Protein AF-A0A5S9XFG2-F1 (afdb_monomer_lite)

Foldseek 3Di:
DDDDDDDLPQADDDPVLVVLVVVVLVCLLVQQQAEKEWEAESNDIDIRHHPDPPHPQYAYKYAPHSCLSVQLRPVAQCSNVVCLLVCRMATPPNQCRLLSVLLSNVVSVVVVVVVCVVPDDDDPRSVPDDPPVVVVLVVVVVVPDDPVRCVVCPVVVVVLVVLLLPQQADPVSDPDFFQDPDLPDDRVVRNVVVVVVVVVLVVDADADQPDKDWRLLRVLSSLSSSLVSCVVPVVSVVVSPDDSSVVSSSSNVSSNSSSCSVSVVDTDIDTRHHDDPDPPDDDDDD

Structure (mmCIF, N/CA/C/O backbone):
data_AF-A0A5S9XFG2-F1
#
_entry.id   AF-A0A5S9XFG2-F1
#
loop_
_atom_site.group_PDB
_atom_site.id
_atom_site.type_symbol
_atom_site.label_atom_id
_atom_site.label_alt_id
_atom_site.label_comp_id
_atom_site.label_asym_id
_atom_site.label_entity_id
_atom_site.label_seq_id
_atom_site.pdbx_PDB_ins_code
_atom_site.Cartn_x
_atom_site.Cartn_y
_atom_site.Cartn_z
_atom_site.occupancy
_atom_site.B_iso_or_equiv
_atom_site.auth_seq_id
_atom_site.auth_comp_id
_atom_site.auth_asym_id
_atom_site.auth_atom_id
_atom_site.pdbx_PDB_model_num
ATOM 1 N N . MET A 1 1 ? -38.065 4.660 -4.221 1.00 32.78 1 MET A N 1
ATOM 2 C CA . MET A 1 1 ? -38.383 3.972 -2.952 1.00 32.78 1 MET A CA 1
ATOM 3 C C . MET A 1 1 ? -37.085 3.805 -2.190 1.00 32.78 1 MET A C 1
ATOM 5 O O . MET A 1 1 ? -36.170 3.183 -2.707 1.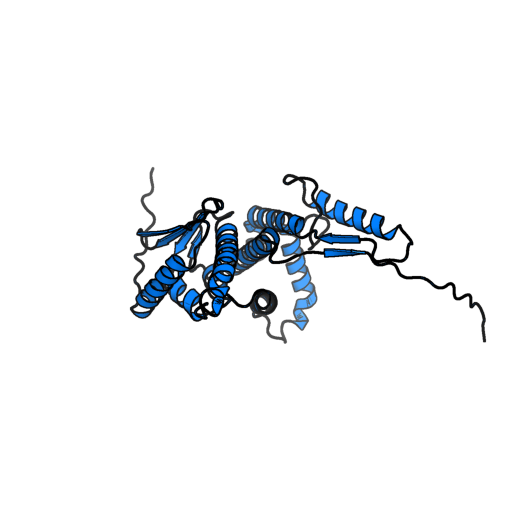00 32.78 1 MET A O 1
ATOM 9 N N . VAL A 1 2 ? -36.975 4.474 -1.045 1.00 36.84 2 VAL A N 1
ATOM 10 C CA . VAL A 1 2 ? -35.779 4.489 -0.196 1.00 36.84 2 VAL A CA 1
ATOM 11 C C . VAL A 1 2 ? -35.777 3.210 0.637 1.00 36.84 2 VAL A C 1
ATOM 13 O O . VAL A 1 2 ? -36.678 3.011 1.447 1.00 36.84 2 VAL A O 1
ATOM 16 N N . THR A 1 3 ? -34.798 2.334 0.427 1.00 31.75 3 THR A N 1
ATOM 17 C CA . THR A 1 3 ? -34.537 1.190 1.310 1.00 31.75 3 THR A CA 1
ATOM 18 C C . THR A 1 3 ? -33.753 1.676 2.536 1.00 31.75 3 THR A C 1
ATOM 20 O O . THR A 1 3 ? -32.729 2.343 2.370 1.00 31.75 3 THR A O 1
ATOM 23 N N . PRO A 1 4 ? -34.213 1.399 3.768 1.00 36.69 4 PRO A N 1
ATOM 24 C CA . PRO A 1 4 ? -33.625 1.970 4.972 1.00 36.69 4 PRO A CA 1
ATOM 25 C C . PRO A 1 4 ? -32.409 1.179 5.482 1.00 36.69 4 PRO A C 1
ATOM 27 O O . PRO A 1 4 ? -32.380 -0.046 5.449 1.00 36.69 4 PRO A O 1
ATOM 30 N N . MET A 1 5 ? -31.434 1.952 5.973 1.00 37.09 5 MET A N 1
ATOM 31 C CA . MET A 1 5 ? -30.414 1.678 6.997 1.00 37.09 5 MET A CA 1
ATOM 32 C C . MET A 1 5 ? -29.819 0.262 7.084 1.00 37.09 5 MET A C 1
ATOM 34 O O . MET A 1 5 ? -30.373 -0.647 7.698 1.00 37.09 5 MET A O 1
ATOM 38 N N . SER A 1 6 ? -28.579 0.149 6.593 1.00 37.00 6 SER A N 1
ATOM 39 C CA . SER A 1 6 ? -27.666 -0.947 6.920 1.00 37.00 6 SER A CA 1
ATOM 40 C C . SER A 1 6 ? -27.531 -1.107 8.437 1.00 37.00 6 SER A C 1
ATOM 42 O O . SER A 1 6 ? -27.164 -0.179 9.161 1.00 37.00 6 SER A O 1
ATOM 44 N N . ASN A 1 7 ? -27.836 -2.319 8.880 1.00 36.53 7 ASN A N 1
ATOM 45 C CA . ASN A 1 7 ? -27.762 -2.833 10.234 1.00 36.53 7 ASN A CA 1
ATOM 46 C C . ASN A 1 7 ? -26.343 -2.611 10.810 1.00 36.53 7 ASN A C 1
ATOM 48 O O . ASN A 1 7 ? -25.437 -3.411 10.568 1.00 36.53 7 ASN A O 1
ATOM 52 N N . ARG A 1 8 ? -26.110 -1.511 11.548 1.00 46.22 8 ARG A N 1
ATOM 53 C CA . ARG A 1 8 ? -24.851 -1.306 12.286 1.00 46.22 8 ARG A CA 1
ATOM 54 C C . ARG A 1 8 ? -24.793 -2.362 13.384 1.00 46.22 8 ARG A C 1
ATOM 56 O O . ARG A 1 8 ? -25.397 -2.190 14.440 1.00 46.22 8 ARG A O 1
ATOM 63 N N . LYS A 1 9 ? -24.091 -3.469 13.133 1.00 53.34 9 LYS A N 1
ATOM 64 C CA . LYS A 1 9 ? -23.780 -4.458 14.169 1.00 53.34 9 LYS A CA 1
ATOM 65 C C . LYS A 1 9 ? -23.136 -3.714 15.338 1.00 53.34 9 LYS A C 1
ATOM 67 O O . LYS A 1 9 ? -22.067 -3.128 15.185 1.00 53.34 9 LYS A O 1
ATOM 72 N N . HIS A 1 10 ? -23.795 -3.713 16.493 1.00 55.28 10 HIS A N 1
ATOM 73 C CA . HIS A 1 10 ? -23.178 -3.232 17.721 1.00 55.28 10 HIS A CA 1
ATOM 74 C C . HIS A 1 10 ? -21.933 -4.084 17.991 1.00 55.28 10 HIS A C 1
ATOM 76 O O . HIS A 1 10 ? -22.034 -5.289 18.221 1.00 55.28 10 HIS A O 1
ATOM 82 N N . MET A 1 11 ? -20.757 -3.462 17.928 1.00 69.38 11 MET A N 1
ATOM 83 C CA . MET A 1 11 ? -19.493 -4.098 18.287 1.00 69.38 11 MET A CA 1
ATOM 84 C C . MET A 1 11 ? -19.491 -4.369 19.797 1.00 69.38 11 MET A C 1
ATOM 86 O O . MET A 1 11 ? -19.354 -3.448 20.603 1.00 69.38 11 MET A O 1
ATOM 90 N N . VAL A 1 12 ? -19.658 -5.630 20.194 1.00 76.75 12 VAL A N 1
ATOM 91 C CA . VAL A 1 12 ? -19.518 -6.053 21.593 1.00 76.75 12 VAL A CA 1
ATOM 92 C C . VAL A 1 12 ? -18.063 -6.450 21.825 1.00 76.75 12 VAL A C 1
ATOM 94 O O . VAL A 1 12 ? -17.578 -7.398 21.218 1.00 76.75 12 VAL A O 1
ATOM 97 N N . MET A 1 13 ? -17.368 -5.711 22.692 1.00 81.81 13 MET A N 1
ATOM 98 C CA . MET A 1 13 ? -15.964 -5.963 23.036 1.00 81.81 13 MET A CA 1
ATOM 99 C C . MET A 1 13 ? -15.840 -6.744 24.347 1.00 81.81 13 MET A C 1
ATOM 101 O O . MET A 1 13 ? -16.463 -6.385 25.354 1.00 81.81 13 MET A O 1
ATOM 105 N N . SER A 1 14 ? -14.963 -7.743 24.362 1.00 86.25 14 SER A N 1
ATOM 106 C CA . SER A 1 14 ? -14.485 -8.411 25.575 1.00 86.25 14 SER A CA 1
ATOM 107 C C . SER A 1 14 ? -13.658 -7.470 26.466 1.00 86.25 14 SER A C 1
ATOM 109 O O . SER A 1 14 ? -13.234 -6.388 26.053 1.00 86.25 14 SER A O 1
ATOM 111 N N . LEU A 1 15 ? -13.392 -7.877 27.713 1.00 86.12 15 LEU A N 1
ATOM 112 C CA . LEU A 1 15 ? -12.530 -7.115 28.631 1.00 86.12 15 LEU A CA 1
ATOM 113 C C . LEU A 1 15 ? -11.111 -6.928 28.073 1.00 86.12 15 LEU A C 1
ATOM 115 O O . LEU A 1 15 ? -10.537 -5.848 28.199 1.00 86.12 15 LEU A O 1
ATOM 119 N N . ILE A 1 16 ? -10.579 -7.963 27.421 1.00 85.12 16 ILE A N 1
ATOM 120 C CA . ILE A 1 16 ? -9.247 -7.943 26.809 1.00 85.12 16 ILE A CA 1
ATOM 121 C C . ILE A 1 16 ? -9.217 -6.946 25.648 1.00 85.12 16 ILE A C 1
ATOM 123 O O . ILE A 1 16 ? -8.298 -6.138 25.557 1.00 85.12 16 ILE A O 1
ATOM 127 N N . GLU A 1 17 ? -10.246 -6.937 24.800 1.00 85.38 17 GLU A N 1
ATOM 128 C CA . GLU A 1 17 ? -10.337 -6.006 23.668 1.00 85.38 17 GLU A CA 1
ATOM 129 C C . GLU A 1 17 ? -10.546 -4.561 24.131 1.00 85.38 17 GLU A C 1
ATOM 131 O O . GLU A 1 17 ? -9.943 -3.652 23.568 1.00 85.38 17 GLU A O 1
ATOM 136 N N . LYS A 1 18 ? -11.311 -4.331 25.209 1.00 88.56 18 LYS A N 1
ATOM 137 C CA . LYS A 1 18 ? -11.428 -3.000 25.833 1.00 88.56 18 LYS A CA 1
ATOM 138 C C . LYS A 1 18 ? -10.080 -2.496 26.348 1.00 88.56 18 LYS A C 1
ATOM 140 O O . LYS A 1 18 ? -9.746 -1.330 26.134 1.00 88.56 18 LYS A O 1
ATOM 145 N N . ALA A 1 19 ? -9.304 -3.364 26.999 1.00 88.25 19 ALA A N 1
ATOM 146 C CA . ALA A 1 19 ? -7.961 -3.028 27.459 1.00 88.25 19 ALA A CA 1
ATOM 147 C C . ALA A 1 19 ? -7.016 -2.756 26.276 1.00 88.25 19 ALA A C 1
ATOM 149 O O . ALA A 1 19 ? -6.349 -1.723 26.253 1.00 88.25 19 ALA A O 1
ATOM 150 N N . ALA A 1 20 ? -7.008 -3.627 25.261 1.00 87.38 20 ALA A N 1
ATOM 151 C CA . ALA A 1 20 ? -6.201 -3.457 24.054 1.00 87.38 20 ALA A CA 1
ATOM 152 C C . ALA A 1 20 ? -6.529 -2.141 23.339 1.00 87.38 20 ALA A C 1
ATOM 154 O O . ALA A 1 20 ? -5.620 -1.383 23.010 1.00 87.38 20 ALA A O 1
ATOM 155 N N . ARG A 1 21 ? -7.820 -1.822 23.184 1.00 91.38 21 ARG A N 1
ATOM 156 C CA . ARG A 1 21 ? -8.293 -0.552 22.631 1.00 91.38 21 ARG A CA 1
ATOM 157 C C . ARG A 1 21 ? -7.781 0.637 23.435 1.00 91.38 21 ARG A C 1
ATOM 159 O O . ARG A 1 21 ? -7.254 1.567 22.842 1.00 91.38 21 ARG A O 1
ATOM 166 N N . PHE A 1 22 ? -7.885 0.605 24.765 1.00 89.69 22 PHE A N 1
ATOM 167 C CA . PHE A 1 22 ? -7.397 1.689 25.624 1.00 89.69 22 PHE A CA 1
ATOM 168 C C . PHE A 1 22 ? -5.896 1.956 25.438 1.00 89.69 22 PHE A C 1
ATOM 170 O O . PHE A 1 22 ? -5.483 3.107 25.265 1.00 89.69 22 PHE A O 1
ATOM 177 N N . PHE A 1 23 ? -5.072 0.903 25.434 1.00 86.44 23 PHE A N 1
ATOM 178 C CA . PHE A 1 23 ? -3.634 1.045 25.200 1.00 86.44 23 PHE A CA 1
ATOM 179 C C . PHE A 1 23 ? -3.325 1.509 23.778 1.00 86.44 23 PHE A C 1
ATOM 181 O O . PHE A 1 23 ? -2.476 2.380 23.601 1.00 86.44 23 PHE A O 1
ATOM 188 N N . PHE A 1 24 ? -4.042 0.987 22.785 1.00 88.31 24 PHE A N 1
ATOM 189 C CA . PHE A 1 24 ? -3.893 1.369 21.389 1.00 88.31 24 PHE A CA 1
ATOM 190 C C . PHE A 1 24 ? -4.218 2.850 21.153 1.00 88.31 24 PHE A C 1
ATOM 192 O O . PHE A 1 24 ? -3.403 3.576 20.585 1.00 88.31 24 PHE A O 1
ATOM 199 N N . THR A 1 25 ? -5.359 3.341 21.649 1.00 90.50 25 THR A N 1
ATOM 200 C CA . THR A 1 25 ? -5.728 4.757 21.509 1.00 90.50 25 THR A CA 1
ATOM 201 C C . THR A 1 25 ? -4.731 5.654 22.232 1.00 90.50 25 THR A C 1
ATOM 203 O O . THR A 1 25 ? -4.303 6.663 21.684 1.00 90.50 25 THR A O 1
ATOM 206 N N . ARG A 1 26 ? -4.286 5.262 23.436 1.00 88.62 26 ARG A N 1
ATOM 207 C CA . ARG A 1 26 ? -3.270 6.016 24.179 1.00 88.62 26 ARG A CA 1
ATOM 208 C C . ARG A 1 26 ? -1.938 6.050 23.431 1.00 88.62 26 ARG A C 1
ATOM 210 O O . ARG A 1 26 ? -1.293 7.095 23.417 1.00 88.62 26 ARG A O 1
ATOM 217 N N . PHE A 1 27 ? -1.530 4.942 22.817 1.00 87.38 27 PHE A N 1
ATOM 218 C CA . PHE A 1 27 ? -0.337 4.889 21.979 1.00 87.38 27 PHE A CA 1
ATOM 219 C C . PHE A 1 27 ? -0.454 5.861 20.801 1.00 87.38 27 PHE A C 1
ATOM 221 O O . PHE A 1 27 ? 0.419 6.711 20.652 1.00 87.38 27 PHE A O 1
ATOM 228 N N . LEU A 1 28 ? -1.550 5.819 20.033 1.00 88.88 28 LEU A N 1
ATOM 229 C CA . LEU A 1 28 ? -1.748 6.718 18.892 1.00 88.88 28 LEU A CA 1
ATOM 230 C C . LEU A 1 28 ? -1.741 8.198 19.284 1.00 88.88 28 LEU A C 1
ATOM 232 O O . LEU A 1 28 ? -1.120 8.991 18.585 1.00 88.88 28 LEU A O 1
ATOM 236 N N . THR A 1 29 ? -2.335 8.570 20.424 1.00 89.38 29 THR A N 1
ATOM 237 C CA . THR A 1 29 ? -2.297 9.957 20.928 1.00 89.38 29 THR A CA 1
ATOM 238 C C . THR A 1 29 ? -0.876 10.492 21.111 1.00 89.38 29 THR A C 1
ATOM 240 O O . THR A 1 29 ? -0.645 11.681 20.926 1.00 89.38 29 THR A O 1
ATOM 243 N N . HIS A 1 30 ? 0.075 9.639 21.498 1.00 87.06 30 HIS A N 1
ATOM 244 C CA . HIS A 1 30 ? 1.467 10.050 21.710 1.00 87.06 30 HIS A CA 1
ATOM 245 C C . HIS A 1 30 ? 2.336 9.818 20.475 1.00 87.06 30 HIS A C 1
ATOM 247 O O . HIS A 1 30 ? 3.364 10.470 20.320 1.00 87.06 30 HIS A O 1
ATOM 253 N N . PHE A 1 31 ? 1.958 8.857 19.635 1.00 87.44 31 PHE A N 1
ATOM 254 C CA . PHE A 1 31 ? 2.744 8.445 18.489 1.00 87.44 31 PHE A CA 1
ATOM 255 C C . PHE A 1 31 ? 2.489 9.314 17.257 1.00 87.44 31 PHE A C 1
ATOM 257 O O . PHE A 1 31 ? 3.449 9.658 16.574 1.00 87.44 31 PHE A O 1
ATOM 264 N N . ILE A 1 32 ? 1.233 9.663 16.961 1.00 91.50 32 ILE A N 1
ATOM 265 C CA . ILE A 1 32 ? 0.881 10.460 15.780 1.00 91.50 32 ILE A CA 1
ATOM 266 C C . ILE A 1 32 ? 1.347 11.903 15.991 1.00 91.50 32 ILE A C 1
ATOM 268 O O . ILE A 1 32 ? 0.719 12.687 16.698 1.00 91.50 32 ILE A O 1
ATOM 272 N N . SER A 1 33 ? 2.474 12.238 15.367 1.00 91.00 33 SER A N 1
ATOM 273 C CA . SER A 1 33 ? 3.130 13.546 15.497 1.00 91.00 33 SER A CA 1
ATOM 274 C C . SER A 1 33 ? 2.872 14.456 14.294 1.00 91.00 33 SER A C 1
ATOM 276 O O . SER A 1 33 ? 3.029 15.673 14.401 1.00 91.00 33 SER A O 1
ATOM 278 N N . THR A 1 34 ? 2.430 13.892 13.166 1.00 93.06 34 THR A N 1
ATOM 279 C CA . THR A 1 34 ? 2.141 14.607 11.916 1.00 93.06 34 THR A CA 1
ATOM 280 C C . THR A 1 34 ? 0.991 13.940 11.158 1.00 93.06 34 THR A C 1
ATOM 282 O O . THR A 1 34 ? 0.815 12.727 11.266 1.00 93.06 34 THR A O 1
ATOM 285 N N . GLY A 1 35 ? 0.210 14.713 10.399 1.00 94.62 35 GLY A N 1
ATOM 286 C CA . GLY A 1 35 ? -0.999 14.228 9.725 1.00 94.62 35 GLY A CA 1
ATOM 287 C C . GLY A 1 35 ? -2.155 13.922 10.687 1.00 94.62 35 GLY A C 1
ATOM 288 O O . GLY A 1 35 ? -2.111 14.266 11.869 1.00 94.62 35 GLY A O 1
ATOM 289 N N . CYS A 1 36 ? -3.209 13.289 10.171 1.00 95.94 36 CYS A N 1
ATOM 290 C CA . CYS A 1 36 ? -4.440 13.031 10.914 1.00 95.94 36 CYS A CA 1
ATOM 291 C C . CYS A 1 36 ? -4.953 11.606 10.670 1.00 95.94 36 CYS A C 1
ATOM 293 O O . CYS A 1 36 ? -5.133 11.182 9.525 1.00 95.94 36 CYS A O 1
ATOM 295 N N . VAL A 1 37 ? -5.188 10.865 11.753 1.00 97.06 37 VAL A N 1
ATOM 296 C CA . VAL A 1 37 ? -5.766 9.518 11.725 1.00 97.06 37 VAL A CA 1
ATOM 297 C C . VAL A 1 37 ? -7.071 9.524 12.505 1.00 97.06 37 VAL A C 1
ATOM 299 O O . VAL A 1 37 ? -7.087 9.849 13.690 1.00 97.06 37 VAL A O 1
ATOM 302 N N . THR A 1 38 ? -8.159 9.118 11.865 1.00 97.38 38 THR A N 1
ATOM 303 C CA . THR A 1 38 ? -9.479 9.009 12.489 1.00 97.38 38 THR A CA 1
ATOM 304 C C . THR A 1 38 ? -9.912 7.555 12.527 1.00 97.38 38 THR A C 1
ATOM 306 O O . THR A 1 38 ? -9.730 6.817 11.563 1.00 97.38 38 THR A O 1
ATOM 309 N N . ILE A 1 39 ? -10.486 7.139 13.651 1.00 96.62 39 ILE A N 1
ATOM 310 C CA . ILE A 1 39 ? -11.017 5.797 13.869 1.00 96.62 39 ILE A CA 1
ATOM 311 C C . ILE A 1 39 ? -12.521 5.897 14.075 1.00 96.62 39 ILE A C 1
ATOM 313 O O . ILE A 1 39 ? -12.984 6.595 14.977 1.00 96.62 39 ILE A O 1
ATOM 317 N N . LEU A 1 40 ? -13.257 5.170 13.243 1.00 94.94 40 LEU A N 1
ATOM 318 C CA . LEU A 1 40 ? -14.702 5.022 13.266 1.00 94.94 40 LEU A CA 1
ATOM 319 C C . LEU A 1 40 ? -15.032 3.625 13.798 1.00 94.94 40 LEU A C 1
ATOM 321 O O . LEU A 1 40 ? -14.680 2.617 13.187 1.00 94.94 40 LEU A O 1
ATOM 325 N N . GLU A 1 41 ? -15.707 3.552 14.943 1.00 90.56 41 GLU A N 1
ATOM 326 C CA . GLU A 1 41 ? -16.064 2.285 15.591 1.00 90.56 41 GLU A CA 1
ATOM 327 C C . GLU A 1 41 ? -17.461 2.365 16.219 1.00 90.56 41 GLU A C 1
ATOM 329 O O . GLU A 1 41 ? -17.746 3.236 17.040 1.00 90.56 41 GLU A O 1
ATOM 334 N N . GLY A 1 42 ? -18.385 1.481 15.829 1.00 80.69 42 GLY A N 1
ATOM 335 C CA . GLY A 1 42 ? -19.724 1.422 16.439 1.00 80.69 42 GLY A CA 1
ATOM 336 C C . GLY A 1 42 ? -20.508 2.749 16.448 1.00 80.69 42 GLY A C 1
ATOM 337 O O . GLY A 1 42 ? -21.377 2.933 17.295 1.00 80.69 42 GLY A O 1
ATOM 338 N N . GLY A 1 43 ? -20.196 3.682 15.539 1.00 81.31 43 GLY A N 1
ATOM 339 C CA . GLY A 1 43 ? -20.776 5.030 15.482 1.00 81.31 43 GLY A CA 1
ATOM 340 C C . GLY A 1 43 ? -20.042 6.108 16.289 1.00 81.31 43 GLY A C 1
ATOM 341 O O . GLY A 1 43 ? -20.402 7.275 16.167 1.00 81.31 43 GLY A O 1
ATOM 342 N N . ASN A 1 44 ? -19.014 5.748 17.056 1.00 87.88 44 ASN A N 1
ATOM 343 C CA . ASN A 1 44 ? -18.100 6.692 17.689 1.00 87.88 44 ASN A CA 1
ATOM 344 C C . ASN A 1 44 ? -16.955 7.042 16.739 1.00 87.88 44 ASN A C 1
ATOM 346 O O . ASN A 1 44 ? -16.529 6.214 15.933 1.00 87.88 44 ASN A O 1
ATOM 350 N N . MET A 1 45 ? -16.439 8.260 16.881 1.00 93.31 45 MET A N 1
ATOM 351 C CA . MET A 1 45 ? -15.302 8.755 16.119 1.00 93.31 45 MET A CA 1
ATOM 352 C C . MET A 1 45 ? -14.237 9.279 17.076 1.00 93.31 45 MET A C 1
ATOM 354 O O . MET A 1 45 ? -14.532 10.095 17.949 1.00 93.31 45 MET A O 1
ATOM 358 N N . VAL A 1 46 ? -13.002 8.813 16.908 1.00 94.88 46 VAL A N 1
ATOM 359 C CA . VAL A 1 46 ? -11.837 9.288 17.662 1.00 94.88 46 VAL A CA 1
ATOM 360 C C . VAL A 1 46 ? -10.762 9.719 16.674 1.00 94.88 46 VAL A C 1
ATOM 362 O O . VAL A 1 46 ? -10.365 8.931 15.818 1.00 94.88 46 VAL A O 1
ATOM 365 N N . THR A 1 47 ? -10.286 10.956 16.799 1.00 96.12 47 THR A N 1
ATOM 366 C CA . THR A 1 47 ? -9.283 11.540 15.899 1.00 96.12 47 THR A CA 1
ATOM 367 C C . THR A 1 47 ? -7.969 11.782 16.633 1.00 96.12 47 THR A C 1
ATOM 369 O O . THR A 1 47 ? -7.955 12.288 17.755 1.00 96.12 47 THR A O 1
ATOM 372 N N . PHE A 1 48 ? -6.867 11.431 15.977 1.00 94.75 48 PHE A N 1
ATOM 373 C CA . PHE A 1 48 ? -5.494 11.636 16.417 1.00 94.75 48 PHE A CA 1
ATOM 374 C C . PHE A 1 48 ? -4.807 12.550 15.405 1.00 94.75 48 PHE A C 1
ATOM 376 O O . PHE A 1 48 ? -4.597 12.160 14.257 1.00 94.75 48 PHE A O 1
ATOM 383 N N . GLU A 1 49 ? -4.484 13.770 15.822 1.00 94.00 49 GLU A N 1
ATOM 384 C CA . GLU A 1 49 ? -3.909 14.794 14.953 1.00 94.00 49 GLU A CA 1
ATOM 385 C C . GLU A 1 49 ? -2.531 15.214 15.460 1.00 94.00 49 GLU A C 1
ATOM 387 O O . GLU A 1 49 ? -2.337 15.503 16.645 1.00 94.00 49 GLU A O 1
ATOM 392 N N . GLY A 1 50 ? -1.566 15.213 14.545 1.00 89.38 50 GLY A N 1
ATOM 393 C CA . GLY A 1 50 ? -0.214 15.670 14.803 1.00 89.38 50 GLY A CA 1
ATOM 394 C C . GLY A 1 50 ? -0.129 17.186 14.967 1.00 89.38 50 GLY A C 1
ATOM 395 O O . GLY A 1 50 ? -0.947 17.938 14.449 1.00 89.38 50 GLY A O 1
ATOM 396 N N . LYS A 1 51 ? 0.909 17.657 15.662 1.00 84.44 51 LYS A N 1
ATOM 397 C CA . LYS A 1 51 ? 1.146 19.100 15.862 1.00 84.44 51 LYS A CA 1
ATOM 398 C C . LYS A 1 51 ? 1.815 19.774 14.663 1.00 84.44 51 LYS A C 1
ATOM 400 O O . LYS A 1 51 ? 1.850 20.999 14.594 1.00 84.44 51 LYS A O 1
ATOM 405 N N . ASP A 1 52 ? 2.399 18.988 13.762 1.00 78.75 52 ASP A N 1
ATOM 406 C CA . ASP A 1 52 ? 3.075 19.499 12.574 1.00 78.75 52 ASP A CA 1
ATOM 407 C C . ASP A 1 52 ? 2.061 19.852 11.477 1.00 78.75 52 ASP A C 1
ATOM 409 O O . ASP A 1 52 ? 1.477 18.974 10.842 1.00 78.75 52 ASP A O 1
ATOM 413 N N . SER A 1 53 ? 1.884 21.151 11.233 1.00 73.56 53 SER A N 1
ATOM 414 C CA . SER A 1 53 ? 0.938 21.690 10.251 1.00 73.56 53 SER A CA 1
ATOM 415 C C . SER A 1 53 ? 1.363 21.503 8.790 1.00 73.56 53 SER A C 1
ATOM 417 O O . SER A 1 53 ? 0.573 21.789 7.893 1.00 73.56 53 SER A O 1
ATOM 419 N N . ARG A 1 54 ? 2.588 21.025 8.524 1.00 78.06 54 ARG A N 1
ATOM 420 C CA . ARG A 1 54 ? 3.111 20.824 7.158 1.00 78.06 54 ARG A CA 1
ATOM 421 C C . ARG A 1 54 ? 2.559 19.576 6.469 1.00 78.06 54 ARG A C 1
ATOM 423 O O . ARG A 1 54 ? 2.648 19.466 5.249 1.00 78.06 54 ARG A O 1
ATOM 430 N N . CYS A 1 55 ? 2.035 18.616 7.229 1.00 82.19 55 CYS A N 1
ATOM 431 C CA . CYS A 1 55 ? 1.496 17.376 6.681 1.00 82.19 55 CYS A CA 1
ATOM 432 C C . CYS A 1 55 ? -0.029 17.415 6.665 1.00 82.19 55 CYS A C 1
ATOM 434 O O . CYS A 1 55 ? -0.675 17.437 7.710 1.00 82.19 55 CYS A O 1
ATOM 436 N N . HIS A 1 56 ? -0.606 17.363 5.467 1.00 88.62 56 HIS A N 1
ATOM 437 C CA . HIS A 1 56 ? -2.057 17.370 5.263 1.00 88.62 56 HIS A CA 1
ATOM 438 C C . HIS A 1 56 ? -2.643 15.973 5.025 1.00 88.62 56 HIS A C 1
ATOM 440 O O . HIS A 1 56 ? -3.802 15.851 4.632 1.00 88.62 56 HIS A O 1
ATOM 446 N N . LEU A 1 57 ? -1.852 14.915 5.234 1.00 94.81 57 LEU A N 1
ATOM 447 C CA . LEU A 1 57 ? -2.323 13.546 5.052 1.00 94.81 57 LEU A CA 1
ATOM 448 C C . LEU A 1 57 ? -3.409 13.222 6.076 1.00 94.81 57 LEU A C 1
ATOM 450 O O . LEU A 1 57 ? -3.248 13.464 7.274 1.00 94.81 57 LEU A O 1
ATOM 454 N N . LYS A 1 58 ? -4.500 12.635 5.583 1.00 96.25 58 LYS A N 1
ATOM 455 C CA . LYS A 1 58 ? -5.627 12.169 6.387 1.00 96.25 58 LYS A CA 1
ATOM 456 C C . LYS A 1 58 ? -5.906 10.706 6.085 1.00 96.25 58 LYS A C 1
ATOM 458 O O . LYS A 1 58 ? -5.879 10.297 4.923 1.00 96.25 58 LYS A O 1
ATOM 463 N N . SER A 1 59 ? -6.180 9.932 7.126 1.00 97.69 59 SER A N 1
ATOM 464 C CA . SER A 1 59 ? -6.564 8.530 7.014 1.00 97.69 59 SER A CA 1
ATOM 465 C C . SER A 1 59 ? -7.702 8.213 7.974 1.00 97.69 59 SER A C 1
ATOM 467 O O . SER A 1 59 ? -7.547 8.334 9.186 1.00 97.69 59 SER A O 1
ATOM 469 N N . GLU A 1 60 ? -8.822 7.743 7.437 1.00 97.62 60 GLU A N 1
ATOM 470 C CA . GLU A 1 60 ? -10.030 7.427 8.200 1.00 97.62 60 GLU A CA 1
ATOM 471 C C . GLU A 1 60 ? -10.289 5.920 8.135 1.00 97.62 60 GLU A C 1
ATOM 473 O O . GLU A 1 60 ? -10.570 5.377 7.063 1.00 97.62 60 GLU A O 1
ATOM 478 N N . LEU A 1 61 ? -10.140 5.245 9.275 1.00 97.19 61 LEU A N 1
ATOM 479 C CA . LEU A 1 61 ? -10.293 3.802 9.429 1.00 97.19 61 LEU A CA 1
ATOM 480 C C . LEU A 1 61 ? -11.691 3.491 9.960 1.00 97.19 61 LEU A C 1
ATOM 482 O O . LEU A 1 61 ? -12.121 4.080 10.948 1.00 97.19 61 LEU A O 1
ATOM 486 N N . GLU A 1 62 ? -12.353 2.506 9.369 1.00 96.56 62 GLU A N 1
ATOM 487 C CA . GLU A 1 62 ? -13.580 1.902 9.886 1.00 96.56 62 GLU A CA 1
ATOM 488 C C . GLU A 1 62 ? -13.255 0.540 10.494 1.00 96.56 62 GLU A C 1
ATOM 490 O O . GLU A 1 62 ? -12.810 -0.366 9.790 1.00 96.56 62 GLU A O 1
ATOM 495 N N . ILE A 1 63 ? -13.456 0.393 11.804 1.00 95.75 63 ILE A N 1
ATOM 496 C CA . ILE A 1 63 ? -13.190 -0.857 12.518 1.00 95.75 63 ILE A CA 1
ATOM 497 C C . ILE A 1 63 ? -14.435 -1.740 12.469 1.00 95.75 63 ILE A C 1
ATOM 499 O O . ILE A 1 63 ? -15.505 -1.348 12.940 1.00 95.75 63 ILE A O 1
ATOM 503 N N . HIS A 1 64 ? -14.269 -2.953 11.944 1.00 94.19 64 HIS A N 1
ATOM 504 C CA . HIS A 1 64 ? -15.342 -3.945 11.804 1.00 94.19 64 HIS A CA 1
ATOM 505 C C . HIS A 1 64 ? -15.272 -5.032 12.876 1.00 94.19 64 HIS A C 1
ATOM 507 O O . HIS A 1 64 ? -16.285 -5.656 13.197 1.00 94.19 64 HIS A O 1
ATOM 513 N N . SER A 1 65 ? -14.079 -5.264 13.430 1.00 92.69 65 SER A N 1
ATOM 514 C CA . SER A 1 65 ? -13.784 -6.344 14.371 1.00 92.69 65 SER A CA 1
ATOM 515 C C . SER A 1 65 ? -12.942 -5.837 15.549 1.00 92.69 65 SER A C 1
ATOM 517 O O . SER A 1 65 ? -11.848 -5.309 15.333 1.00 92.69 65 SER A O 1
ATOM 519 N N . PRO A 1 66 ? -13.371 -6.045 16.810 1.00 90.31 66 PRO A N 1
ATOM 520 C CA . PRO A 1 66 ? -12.581 -5.697 17.994 1.00 90.31 66 PRO A CA 1
ATOM 521 C C . PRO A 1 66 ? -11.205 -6.377 18.068 1.00 90.31 66 PRO A C 1
ATOM 523 O O . PRO A 1 66 ? -10.293 -5.856 18.716 1.00 90.31 66 PRO A O 1
ATOM 526 N N . GLN A 1 67 ? -11.028 -7.508 17.372 1.00 89.38 67 GLN A N 1
ATOM 527 C CA . GLN A 1 67 ? -9.752 -8.221 17.291 1.00 89.38 67 GLN A CA 1
ATOM 528 C C . GLN A 1 67 ? -8.649 -7.372 16.654 1.00 89.38 67 GLN A C 1
ATOM 530 O O . GLN A 1 67 ? -7.477 -7.606 16.944 1.00 89.38 67 GLN A O 1
ATOM 535 N N . PHE A 1 68 ? -9.012 -6.358 15.857 1.00 91.81 68 PHE A N 1
ATOM 536 C CA . PHE A 1 68 ? -8.096 -5.347 15.331 1.00 91.81 68 PHE A CA 1
ATOM 537 C C . PHE A 1 68 ? -7.140 -4.829 16.415 1.00 91.81 68 PHE A C 1
ATOM 539 O O . PHE A 1 68 ? -5.922 -4.905 16.258 1.00 91.81 68 PHE A O 1
ATOM 546 N N . TYR A 1 69 ? -7.678 -4.374 17.553 1.00 89.44 69 TYR A N 1
ATOM 547 C CA . TYR A 1 69 ? -6.872 -3.781 18.622 1.00 89.44 69 TYR A CA 1
ATOM 548 C C . TYR A 1 69 ? -5.893 -4.785 19.220 1.00 89.44 69 TYR A C 1
ATOM 550 O O . TYR A 1 69 ? -4.734 -4.460 19.465 1.00 89.44 69 TYR A O 1
ATOM 558 N N . TRP A 1 70 ? -6.349 -6.019 19.434 1.00 84.31 70 TRP A N 1
ATOM 559 C CA . TRP A 1 70 ? -5.503 -7.080 19.963 1.00 84.31 70 TRP A CA 1
ATOM 560 C C . TRP A 1 70 ? -4.380 -7.438 18.989 1.00 84.31 70 TRP A C 1
ATOM 562 O O . TRP A 1 70 ? -3.216 -7.485 19.388 1.00 84.31 70 TRP A O 1
ATOM 572 N N . LYS A 1 71 ? -4.700 -7.642 17.706 1.00 83.81 71 LYS A N 1
ATOM 573 C CA . LYS A 1 71 ? -3.722 -7.992 16.668 1.00 83.81 71 LYS A CA 1
ATOM 574 C C . LYS A 1 71 ? -2.658 -6.917 16.515 1.00 83.81 71 LYS A C 1
ATOM 576 O O . LYS A 1 71 ? -1.473 -7.227 16.591 1.00 83.81 71 LYS A O 1
ATOM 581 N N . VAL A 1 72 ? -3.064 -5.656 16.378 1.00 83.00 72 VAL A N 1
ATOM 582 C CA . VAL A 1 72 ? -2.124 -4.542 16.196 1.00 83.00 72 VAL A CA 1
ATOM 583 C C . VAL A 1 72 ? -1.220 -4.359 17.418 1.00 83.00 72 VAL A C 1
ATOM 585 O O . VAL A 1 72 ? -0.036 -4.083 17.259 1.00 83.00 72 VAL A O 1
ATOM 588 N N . MET A 1 73 ? -1.735 -4.571 18.634 1.00 78.75 73 MET A N 1
ATOM 589 C CA . MET A 1 73 ? -0.945 -4.417 19.862 1.00 78.75 73 MET A CA 1
ATOM 590 C C . MET A 1 73 ? -0.025 -5.602 20.178 1.00 78.75 73 MET A C 1
ATOM 592 O O . MET A 1 73 ? 0.949 -5.423 20.905 1.00 78.75 73 MET A O 1
ATOM 596 N N . THR A 1 74 ? -0.332 -6.811 19.699 1.00 72.94 74 THR A N 1
ATOM 597 C CA . THR A 1 74 ? 0.382 -8.035 20.119 1.00 72.94 74 THR A CA 1
ATOM 598 C C . THR A 1 74 ? 1.208 -8.688 19.018 1.00 72.94 74 THR A C 1
ATOM 600 O O . THR A 1 74 ? 2.181 -9.373 19.325 1.00 72.94 74 THR A O 1
ATOM 603 N N . GLN A 1 75 ? 0.870 -8.473 17.744 1.00 69.00 75 GLN A N 1
ATOM 604 C CA . GLN A 1 75 ? 1.466 -9.200 16.614 1.00 69.00 75 GLN A CA 1
ATOM 605 C C . GLN A 1 75 ? 2.578 -8.433 15.881 1.00 69.00 75 GLN A C 1
ATOM 607 O O . GLN A 1 75 ? 2.886 -8.732 14.727 1.00 69.00 75 GLN A O 1
ATOM 612 N N . VAL A 1 76 ? 3.217 -7.479 16.562 1.00 65.69 76 VAL A N 1
ATOM 613 C CA . VAL A 1 76 ? 4.405 -6.749 16.087 1.00 65.69 76 VAL A CA 1
ATOM 614 C C . VAL A 1 76 ? 4.250 -6.258 14.640 1.00 65.69 76 VAL A C 1
ATOM 616 O O . VAL A 1 76 ? 3.214 -5.682 14.308 1.00 65.69 76 VAL A O 1
ATOM 619 N N . ASP A 1 77 ? 5.248 -6.473 13.779 1.00 57.12 77 ASP A N 1
ATOM 620 C CA . ASP A 1 77 ? 5.373 -5.839 12.462 1.00 57.12 77 ASP A CA 1
ATOM 621 C C . ASP A 1 77 ? 4.264 -6.243 11.476 1.00 57.12 77 ASP A C 1
ATOM 623 O O . ASP A 1 77 ? 4.112 -5.625 10.423 1.00 57.12 77 ASP A O 1
ATOM 627 N N . LEU A 1 78 ? 3.486 -7.285 11.797 1.00 73.56 78 LEU A N 1
ATOM 628 C CA . LEU A 1 78 ? 2.460 -7.847 10.919 1.00 73.56 78 LEU A CA 1
ATOM 629 C C . LEU A 1 78 ? 1.035 -7.633 11.428 1.00 73.56 78 LEU A C 1
ATOM 631 O O . LEU A 1 78 ? 0.104 -7.879 10.668 1.00 73.56 78 LEU A O 1
ATOM 635 N N . GLY A 1 79 ? 0.835 -7.150 12.657 1.00 82.56 79 GLY A N 1
ATOM 636 C CA . GLY A 1 79 ? -0.506 -7.034 13.240 1.00 82.56 79 GLY A CA 1
ATOM 637 C C . GLY A 1 79 ? -1.452 -6.139 12.435 1.00 82.56 79 GLY A C 1
ATOM 638 O O . GLY A 1 79 ? -2.615 -6.485 12.244 1.00 82.56 79 GLY A O 1
ATOM 639 N N . LEU A 1 80 ? -0.943 -5.024 11.899 1.00 89.38 80 LEU A N 1
ATOM 640 C CA . LEU A 1 80 ? -1.717 -4.130 11.030 1.00 89.38 80 LEU A CA 1
ATOM 641 C C . LEU A 1 80 ? -2.045 -4.781 9.677 1.00 89.38 80 LEU A C 1
ATOM 643 O O . LEU A 1 80 ? -3.170 -4.664 9.197 1.00 89.38 80 LEU A O 1
ATOM 647 N N . ALA A 1 81 ? -1.073 -5.477 9.080 1.00 86.75 81 ALA A N 1
ATOM 648 C CA . ALA A 1 81 ? -1.251 -6.175 7.810 1.00 86.75 81 ALA A CA 1
ATOM 649 C C . ALA A 1 81 ? -2.256 -7.324 7.939 1.00 86.75 81 ALA A C 1
ATOM 651 O O . ALA A 1 81 ? -3.181 -7.426 7.139 1.00 86.75 81 ALA A O 1
ATOM 652 N N . ASP A 1 82 ? -2.114 -8.160 8.969 1.00 86.94 82 ASP A N 1
ATOM 653 C CA . ASP A 1 82 ? -3.018 -9.278 9.233 1.00 86.94 82 ASP A CA 1
ATOM 654 C C . ASP A 1 82 ? -4.445 -8.791 9.501 1.00 86.94 82 ASP A C 1
ATOM 656 O O . ASP A 1 82 ? -5.398 -9.347 8.954 1.00 86.94 82 ASP A O 1
ATOM 660 N N . ALA A 1 83 ? -4.604 -7.721 10.285 1.00 91.69 83 ALA A N 1
ATOM 661 C CA . ALA A 1 83 ? -5.914 -7.136 10.533 1.00 91.69 83 ALA A CA 1
ATOM 662 C C . ALA A 1 83 ? -6.568 -6.619 9.238 1.00 91.69 83 ALA A C 1
ATOM 664 O O . ALA A 1 83 ? -7.750 -6.864 8.999 1.00 91.69 83 ALA A O 1
ATOM 665 N N . PHE A 1 84 ? -5.800 -5.974 8.356 1.00 94.31 84 PHE A N 1
ATOM 666 C CA . PHE A 1 84 ? -6.312 -5.492 7.073 1.00 94.31 84 PHE A CA 1
ATOM 667 C C . PHE A 1 84 ? -6.683 -6.653 6.138 1.00 94.31 84 PHE A C 1
ATOM 669 O O . PHE A 1 84 ? -7.795 -6.720 5.619 1.00 94.31 84 PHE A O 1
ATOM 676 N N . ILE A 1 85 ? -5.783 -7.628 5.978 1.00 89.31 85 ILE A N 1
ATOM 677 C CA . ILE A 1 85 ? -5.965 -8.793 5.099 1.00 89.31 85 ILE A CA 1
ATOM 678 C C . ILE A 1 85 ? -7.163 -9.643 5.533 1.00 89.31 85 ILE A C 1
ATOM 680 O O . ILE A 1 85 ? -7.890 -10.170 4.686 1.00 89.31 85 ILE A O 1
ATOM 684 N N . ASN A 1 86 ? -7.426 -9.753 6.833 1.00 89.94 86 ASN A N 1
ATOM 685 C CA . ASN A 1 86 ? -8.590 -10.477 7.342 1.00 89.94 86 ASN A CA 1
ATOM 686 C C . ASN A 1 86 ? -9.881 -9.640 7.352 1.00 89.94 86 ASN A C 1
ATOM 688 O O . ASN A 1 86 ? -10.942 -10.188 7.636 1.00 89.94 86 ASN A O 1
ATOM 692 N N . GLY A 1 87 ? -9.820 -8.355 6.988 1.00 94.00 87 GLY A N 1
ATOM 693 C CA . GLY A 1 87 ? -10.987 -7.473 6.944 1.00 94.00 87 GLY A CA 1
ATOM 694 C C . GLY A 1 87 ? -11.455 -6.995 8.321 1.00 94.00 87 GLY A C 1
ATOM 695 O O . GLY A 1 87 ? -12.614 -6.617 8.469 1.00 94.00 87 GLY A O 1
ATOM 696 N N . ASP A 1 88 ? -10.575 -6.997 9.328 1.00 94.62 88 ASP A N 1
ATOM 697 C CA . ASP A 1 88 ? -10.893 -6.505 10.675 1.00 94.62 88 ASP A CA 1
ATOM 698 C C . ASP A 1 88 ? -11.148 -4.985 10.689 1.00 94.62 88 ASP A C 1
ATOM 700 O O . ASP A 1 88 ? -11.825 -4.470 11.583 1.00 94.62 88 ASP A O 1
ATOM 704 N N . PHE A 1 89 ? -10.632 -4.269 9.687 1.00 96.12 89 PHE A N 1
ATOM 705 C CA . PHE A 1 89 ? -10.902 -2.859 9.435 1.00 96.12 89 PHE A CA 1
ATOM 706 C C . PHE A 1 89 ? -10.807 -2.534 7.937 1.00 96.12 89 PHE A C 1
ATOM 708 O O . PHE A 1 89 ? -10.212 -3.286 7.163 1.00 96.12 89 PHE A O 1
ATOM 715 N N . SER A 1 90 ? -11.378 -1.404 7.531 1.00 97.06 90 SER A N 1
ATOM 716 C CA . SER A 1 90 ? -11.229 -0.827 6.190 1.00 97.06 90 SER A CA 1
ATOM 717 C C . SER A 1 90 ? -11.007 0.682 6.266 1.00 97.06 90 SER A C 1
ATOM 719 O O . SER A 1 90 ? -10.862 1.239 7.351 1.00 97.06 90 SER A O 1
ATOM 721 N N . PHE A 1 91 ? -10.989 1.352 5.115 1.00 97.50 91 PHE A N 1
ATOM 722 C CA . PHE A 1 91 ? -10.861 2.804 5.029 1.00 97.50 91 PHE A CA 1
ATOM 723 C C . PHE A 1 91 ? -12.086 3.426 4.370 1.00 97.50 91 PHE A C 1
ATOM 725 O O . PHE A 1 91 ? -12.637 2.846 3.432 1.00 97.50 91 PHE A O 1
ATOM 732 N N . VAL A 1 92 ? -12.458 4.628 4.821 1.00 96.44 92 VAL A N 1
ATOM 733 C CA . VAL A 1 92 ? -13.495 5.448 4.170 1.00 96.44 92 VAL A CA 1
ATOM 734 C C . VAL A 1 92 ? -13.058 5.773 2.740 1.00 96.44 92 VAL A C 1
ATOM 736 O O . VAL A 1 92 ? -13.767 5.488 1.775 1.00 96.44 92 VAL A O 1
ATOM 739 N N . ASN A 1 93 ? -11.837 6.298 2.588 1.00 96.62 93 ASN A N 1
ATOM 740 C CA . ASN A 1 93 ? -11.202 6.457 1.286 1.00 96.62 93 ASN A CA 1
ATOM 741 C C . ASN A 1 93 ? -10.447 5.175 0.910 1.00 96.62 93 ASN A C 1
ATOM 743 O O . ASN A 1 93 ? -9.321 4.949 1.355 1.00 96.62 93 ASN A O 1
ATOM 747 N N . LYS A 1 94 ? -11.060 4.356 0.051 1.00 95.00 94 LYS A N 1
ATOM 748 C CA . LYS A 1 94 ? -10.472 3.097 -0.433 1.00 95.00 94 LYS A CA 1
ATOM 749 C C . LYS A 1 94 ? -9.261 3.276 -1.342 1.00 95.00 94 LYS A C 1
ATOM 751 O O . LYS A 1 94 ? -8.569 2.304 -1.590 1.00 95.00 94 LYS A O 1
ATOM 756 N N . GLU A 1 95 ? -9.018 4.457 -1.899 1.00 94.94 95 GLU A N 1
ATOM 757 C CA . GLU A 1 95 ? -7.918 4.663 -2.844 1.00 94.94 95 GLU A CA 1
ATOM 758 C C . GLU A 1 95 ? -6.621 5.073 -2.144 1.00 94.94 95 GLU A C 1
ATOM 760 O O . GLU A 1 95 ? -5.539 4.612 -2.514 1.00 94.94 95 GLU A O 1
ATOM 765 N N . THR A 1 96 ? -6.729 5.953 -1.149 1.00 96.25 96 THR A N 1
ATOM 766 C CA . THR A 1 96 ? -5.572 6.575 -0.492 1.00 96.25 96 THR A CA 1
ATOM 767 C C . THR A 1 96 ? -5.514 6.333 1.009 1.00 96.25 96 THR A C 1
ATOM 769 O O . THR A 1 96 ? -4.484 6.620 1.607 1.00 96.25 96 THR A O 1
ATOM 772 N N . GLY A 1 97 ? -6.557 5.778 1.637 1.00 97.19 97 GLY A N 1
ATOM 773 C CA . GLY A 1 97 ? -6.618 5.609 3.092 1.00 97.19 97 GLY A CA 1
ATOM 774 C C . GLY A 1 97 ? -5.448 4.801 3.654 1.00 97.19 97 GLY A C 1
ATOM 775 O O . GLY A 1 97 ? -4.728 5.289 4.525 1.00 97.19 97 GLY A O 1
ATOM 776 N N . LEU A 1 98 ? -5.195 3.609 3.104 1.00 96.75 98 LEU A N 1
ATOM 777 C CA . LEU A 1 98 ? -4.086 2.760 3.547 1.00 96.75 98 LEU A CA 1
ATOM 778 C C . LEU A 1 98 ? -2.719 3.390 3.260 1.00 96.75 98 LEU A C 1
ATOM 780 O O . LEU A 1 98 ? -1.858 3.418 4.140 1.00 96.75 98 LEU A O 1
ATOM 784 N N . LEU A 1 99 ? -2.538 3.939 2.055 1.00 96.56 99 LEU A N 1
ATOM 785 C CA . LEU A 1 99 ? -1.327 4.664 1.667 1.00 96.56 99 LEU A CA 1
ATOM 786 C C . LEU A 1 99 ? -1.023 5.800 2.659 1.00 96.56 99 LEU A C 1
ATOM 788 O O . LEU A 1 99 ? 0.076 5.871 3.210 1.00 96.56 99 LEU A O 1
ATOM 792 N N . ASN A 1 100 ? -2.015 6.648 2.934 1.00 97.56 100 ASN A N 1
ATOM 793 C CA . ASN A 1 100 ? -1.891 7.782 3.843 1.00 97.56 100 ASN A CA 1
ATOM 794 C C . ASN A 1 100 ? -1.595 7.320 5.268 1.00 97.56 100 ASN A C 1
ATOM 796 O O . ASN A 1 100 ? -0.730 7.909 5.911 1.00 97.56 100 ASN A O 1
ATOM 800 N N . LEU A 1 101 ? -2.252 6.260 5.756 1.00 96.44 101 LEU A N 1
ATOM 801 C CA . LEU A 1 101 ? -1.960 5.697 7.074 1.00 96.44 101 LEU A CA 1
ATOM 802 C C . LEU A 1 101 ? -0.485 5.313 7.191 1.00 96.44 101 LEU A C 1
ATOM 804 O O . LEU A 1 101 ? 0.186 5.730 8.131 1.00 96.44 101 LEU A O 1
ATOM 808 N N . ILE A 1 102 ? 0.034 4.541 6.235 1.00 94.31 102 ILE A N 1
ATOM 809 C CA . ILE A 1 102 ? 1.415 4.051 6.283 1.00 94.31 102 ILE A CA 1
ATOM 810 C C . ILE A 1 102 ? 2.399 5.224 6.204 1.00 94.31 102 ILE A C 1
ATOM 812 O O . ILE A 1 102 ? 3.346 5.280 6.989 1.00 94.31 102 ILE A O 1
ATOM 816 N N . MET A 1 103 ? 2.147 6.205 5.333 1.00 94.00 103 MET A N 1
ATOM 817 C CA . MET A 1 103 ? 2.963 7.420 5.244 1.00 94.00 103 MET A CA 1
ATOM 818 C C . MET A 1 103 ? 2.948 8.237 6.546 1.00 94.00 103 MET A C 1
ATOM 820 O O . MET A 1 103 ? 4.004 8.680 6.996 1.00 94.00 103 MET A O 1
ATOM 824 N N . ILE A 1 104 ? 1.782 8.394 7.186 1.00 94.06 104 ILE A N 1
ATOM 825 C CA . ILE A 1 104 ? 1.644 9.068 8.486 1.00 94.06 104 ILE A CA 1
ATOM 826 C C . ILE A 1 104 ? 2.441 8.332 9.569 1.00 94.06 104 ILE A C 1
ATOM 828 O O . ILE A 1 104 ? 3.139 8.974 10.357 1.00 94.06 104 ILE A O 1
ATOM 832 N N . LEU A 1 105 ? 2.368 6.997 9.611 1.00 91.88 105 LEU A N 1
ATOM 833 C CA . LEU A 1 105 ? 3.099 6.185 10.588 1.00 91.88 105 LEU A CA 1
ATOM 834 C C . LEU A 1 105 ? 4.619 6.295 10.395 1.00 91.88 105 LEU A C 1
ATOM 836 O O . LEU A 1 105 ? 5.342 6.446 11.380 1.00 91.88 105 LEU A O 1
ATOM 840 N N . ILE A 1 106 ? 5.102 6.265 9.147 1.00 89.56 106 ILE A N 1
ATOM 841 C CA . ILE A 1 106 ? 6.525 6.446 8.817 1.00 89.56 106 ILE A CA 1
ATOM 842 C C . ILE A 1 106 ? 7.000 7.840 9.242 1.00 89.56 106 ILE A C 1
ATOM 844 O O . ILE A 1 106 ? 7.973 7.952 9.987 1.00 89.56 106 ILE A O 1
ATOM 848 N N . ALA A 1 107 ? 6.290 8.893 8.832 1.00 90.31 107 ALA A N 1
ATOM 849 C CA . ALA A 1 107 ? 6.671 10.269 9.142 1.00 90.31 107 ALA A CA 1
ATOM 850 C C . ALA A 1 107 ? 6.616 10.556 10.654 1.00 90.31 107 ALA A C 1
ATOM 852 O O . ALA A 1 107 ? 7.513 11.184 11.215 1.00 90.31 107 ALA A O 1
ATOM 853 N N . SER A 1 108 ? 5.598 10.036 11.345 1.00 89.94 108 SER A N 1
ATOM 854 C CA . SER A 1 108 ? 5.486 10.146 12.803 1.00 89.94 108 SER A CA 1
ATOM 855 C C . SER A 1 108 ? 6.620 9.414 13.521 1.00 89.94 108 SER A C 1
ATOM 857 O O . SER A 1 108 ? 7.175 9.941 14.484 1.00 89.94 108 SER A O 1
ATOM 859 N N . LYS A 1 109 ? 7.019 8.229 13.038 1.00 87.38 109 LYS A N 1
ATOM 860 C CA . LYS A 1 109 ? 8.175 7.495 13.568 1.00 87.38 109 LYS A CA 1
ATOM 861 C C . LYS A 1 109 ? 9.458 8.317 13.459 1.00 87.38 109 LYS A C 1
ATOM 863 O O . LYS A 1 109 ? 10.190 8.391 14.440 1.00 87.38 109 LYS A O 1
ATOM 868 N N . GLU A 1 110 ? 9.717 8.916 12.300 1.00 86.19 110 GLU A N 1
ATOM 869 C CA . GLU A 1 110 ? 10.926 9.704 12.031 1.00 86.19 110 GLU A CA 1
ATOM 870 C C . GLU A 1 110 ? 11.000 10.969 12.903 1.00 86.19 110 GLU A C 1
ATOM 872 O O . GLU A 1 110 ? 12.031 11.271 13.508 1.00 86.19 110 GLU A O 1
ATOM 877 N N . LEU A 1 111 ? 9.873 11.667 13.069 1.00 84.50 111 LEU A N 1
ATOM 878 C CA . LEU A 1 111 ? 9.777 12.800 13.993 1.00 84.50 111 LEU A CA 1
ATOM 879 C C . LEU A 1 111 ? 10.008 12.370 15.448 1.00 84.50 111 LEU A C 1
ATOM 881 O O . LEU A 1 111 ? 10.710 13.051 16.196 1.00 84.50 111 LEU A O 1
ATOM 885 N N . ASN A 1 112 ? 9.461 11.220 15.846 1.00 82.25 112 ASN A N 1
ATOM 886 C CA . ASN A 1 112 ? 9.615 10.702 17.201 1.00 82.25 112 ASN A CA 1
ATOM 887 C C . ASN A 1 112 ? 11.029 10.178 17.478 1.00 82.25 112 ASN A C 1
ATOM 889 O O . ASN A 1 112 ? 11.501 10.345 18.599 1.00 82.25 112 ASN A O 1
ATOM 893 N N . SER A 1 113 ? 11.736 9.591 16.505 1.00 73.38 113 SER A N 1
ATOM 894 C CA . SER A 1 113 ? 13.134 9.170 16.687 1.00 73.38 113 SER A CA 1
ATOM 895 C C . SER A 1 113 ? 14.064 10.359 16.909 1.00 73.38 113 SER A C 1
ATOM 897 O O . SER A 1 113 ? 14.889 10.317 17.819 1.00 73.38 113 SER A O 1
ATOM 899 N N . ASN A 1 114 ? 13.854 11.452 16.170 1.00 60.75 114 ASN A N 1
ATOM 900 C CA . ASN A 1 114 ? 14.605 12.699 16.354 1.00 60.75 114 ASN A CA 1
ATOM 901 C C . ASN A 1 114 ? 14.358 13.330 17.742 1.00 60.75 114 ASN A C 1
ATOM 903 O O . ASN A 1 114 ? 15.209 14.037 18.278 1.00 60.75 114 ASN A O 1
ATOM 907 N N . LEU A 1 115 ? 13.199 13.058 18.355 1.00 56.31 115 LEU A N 1
ATOM 908 C CA . LEU A 1 115 ? 12.878 13.454 19.731 1.00 56.31 115 LEU A CA 1
ATOM 909 C C . LEU A 1 115 ? 13.389 12.447 20.780 1.00 56.31 115 LEU A C 1
ATOM 911 O O . LEU A 1 115 ? 13.739 12.846 21.892 1.00 56.31 115 LEU A O 1
ATOM 915 N N . ALA A 1 116 ? 13.448 11.157 20.445 1.00 51.94 116 ALA A N 1
ATOM 916 C CA . ALA A 1 116 ? 13.866 10.072 21.332 1.00 51.94 116 ALA A CA 1
ATOM 917 C C . ALA A 1 116 ? 15.383 10.037 21.578 1.00 51.94 116 ALA A C 1
ATOM 919 O O . ALA A 1 116 ? 15.798 9.628 22.661 1.00 51.94 116 ALA A O 1
ATOM 920 N N . GLU A 1 117 ? 16.212 10.562 20.666 1.00 48.75 117 GLU A N 1
ATOM 921 C CA . GLU A 1 117 ? 17.629 10.842 20.971 1.00 48.75 117 GLU A CA 1
ATOM 922 C C . GLU A 1 117 ? 17.794 11.787 22.181 1.00 48.75 117 GLU A C 1
ATOM 924 O O . GLU A 1 117 ? 18.808 11.732 22.872 1.00 48.75 117 GLU A O 1
ATOM 929 N N . LYS A 1 118 ? 16.771 12.594 22.516 1.00 44.91 118 LYS A N 1
ATOM 930 C CA . LYS A 1 118 ? 16.748 13.456 23.713 1.00 44.91 118 LYS A CA 1
ATOM 931 C C . LYS A 1 118 ? 16.015 12.864 24.924 1.00 44.91 118 LYS A C 1
ATOM 933 O O . LYS A 1 118 ? 16.099 13.437 26.010 1.00 44.91 118 LYS A O 1
ATOM 938 N N . ARG A 1 119 ? 15.289 11.749 24.794 1.00 36.88 119 ARG A N 1
ATOM 939 C CA . ARG A 1 119 ? 14.530 11.132 25.901 1.00 36.88 119 ARG A CA 1
ATOM 940 C C . ARG A 1 119 ? 14.551 9.610 25.790 1.00 36.88 119 ARG A C 1
ATOM 942 O O . ARG A 1 119 ? 13.887 9.023 24.943 1.00 36.88 119 ARG A O 1
ATOM 949 N N . GLY A 1 120 ? 15.307 8.989 26.691 1.00 38.22 120 GLY A N 1
ATOM 950 C CA . GLY A 1 120 ? 15.568 7.555 26.718 1.00 38.22 120 GLY A CA 1
ATOM 951 C C . GLY A 1 120 ? 14.332 6.645 26.617 1.00 38.22 120 GLY A C 1
ATOM 952 O O . GLY A 1 120 ? 13.376 6.760 27.379 1.00 38.22 120 GLY A O 1
ATOM 953 N N . ARG A 1 121 ? 14.450 5.685 25.689 1.00 43.81 121 ARG A N 1
ATOM 954 C CA . ARG A 1 121 ? 14.056 4.264 25.755 1.00 43.81 121 ARG A CA 1
ATOM 955 C C . ARG A 1 121 ? 12.648 3.928 26.278 1.00 43.81 121 ARG A C 1
ATOM 957 O O . ARG A 1 121 ? 12.520 3.250 27.289 1.00 43.81 121 ARG A O 1
ATOM 964 N N . TRP A 1 122 ? 11.622 4.283 25.499 1.00 34.03 122 TRP A N 1
ATOM 965 C CA . TRP A 1 122 ? 10.282 3.657 25.530 1.00 34.03 122 TRP A CA 1
ATOM 966 C C . TRP A 1 122 ? 9.651 3.538 24.128 1.00 34.03 122 TRP A C 1
ATOM 968 O O . TRP A 1 122 ? 8.437 3.644 23.978 1.00 34.03 122 TRP A O 1
ATOM 978 N N . THR A 1 123 ? 10.446 3.338 23.073 1.00 44.31 123 THR A N 1
ATOM 979 C CA . THR A 1 123 ? 9.900 3.082 21.730 1.00 44.31 123 THR A CA 1
ATOM 980 C C . THR A 1 123 ? 9.336 1.657 21.683 1.00 44.31 123 THR A C 1
ATOM 982 O O . THR A 1 123 ? 10.102 0.714 21.897 1.00 44.31 123 THR A O 1
ATOM 985 N N . PRO A 1 124 ? 8.030 1.448 21.434 1.00 42.69 124 PRO A N 1
ATOM 986 C CA . PRO A 1 124 ? 7.474 0.104 21.321 1.00 42.69 124 PRO A CA 1
ATOM 987 C C . PRO A 1 124 ? 8.122 -0.651 20.155 1.00 42.69 124 PRO A C 1
ATOM 989 O O . PRO A 1 124 ? 8.304 -0.100 19.069 1.00 42.69 124 PRO A O 1
ATOM 992 N N . ILE A 1 125 ? 8.454 -1.921 20.396 1.00 42.84 125 ILE A N 1
ATOM 993 C CA . ILE A 1 125 ? 9.236 -2.819 19.520 1.00 42.84 125 ILE A CA 1
ATOM 994 C C . ILE A 1 125 ? 8.632 -2.968 18.105 1.00 42.84 125 ILE A C 1
ATOM 996 O O . ILE A 1 125 ? 9.339 -3.294 17.160 1.00 42.84 125 ILE A O 1
ATOM 1000 N N . PHE A 1 126 ? 7.351 -2.641 17.923 1.00 49.06 126 PHE A N 1
ATOM 1001 C CA . PHE A 1 126 ? 6.594 -2.783 16.670 1.00 49.06 126 PHE A CA 1
ATOM 1002 C C . PHE A 1 126 ? 6.985 -1.800 15.550 1.00 49.06 126 PHE A C 1
ATOM 1004 O O . PHE A 1 126 ? 6.436 -1.853 14.456 1.00 49.06 126 PHE A O 1
ATOM 1011 N N . LEU A 1 127 ? 7.883 -0.849 15.829 1.00 46.22 127 LEU A N 1
ATOM 1012 C CA . LEU A 1 127 ? 8.362 0.132 14.849 1.00 46.22 127 LEU A CA 1
ATOM 1013 C C . LEU A 1 127 ? 9.804 -0.121 14.415 1.00 46.22 127 LEU A C 1
ATOM 1015 O O . LEU A 1 127 ? 10.291 0.557 13.511 1.00 46.22 127 LEU A O 1
ATOM 1019 N N . THR A 1 128 ? 10.510 -1.074 15.020 1.00 42.84 128 THR A N 1
ATOM 1020 C CA . THR A 1 128 ? 11.916 -1.358 14.722 1.00 42.84 128 THR A CA 1
ATOM 1021 C C . THR A 1 128 ? 12.062 -2.656 13.938 1.00 42.84 128 THR A C 1
ATOM 1023 O O . THR A 1 128 ? 12.637 -3.597 14.455 1.00 42.84 128 THR A O 1
ATOM 1026 N N . THR A 1 129 ? 11.565 -2.717 12.700 1.00 44.25 129 THR A N 1
ATOM 1027 C CA . THR A 1 129 ? 12.254 -3.388 11.577 1.00 44.25 129 THR A CA 1
ATOM 1028 C C . THR A 1 129 ? 11.534 -3.117 10.251 1.00 44.25 129 THR A C 1
ATOM 1030 O O . THR A 1 129 ? 10.619 -3.819 9.837 1.00 44.25 129 THR A O 1
ATOM 1033 N N . GLY A 1 130 ? 11.986 -2.087 9.530 1.00 49.06 130 GLY A N 1
ATOM 1034 C CA . GLY A 1 130 ? 11.772 -2.042 8.083 1.00 49.06 130 GLY A CA 1
ATOM 1035 C C . GLY A 1 130 ? 12.609 -3.146 7.427 1.00 49.06 130 GLY A C 1
ATOM 1036 O O . GLY A 1 130 ? 13.717 -3.411 7.882 1.00 49.06 130 GLY A O 1
ATOM 1037 N N . LEU A 1 131 ? 12.085 -3.768 6.369 1.00 41.72 131 LEU A N 1
ATOM 1038 C CA . LEU A 1 131 ? 12.682 -4.808 5.505 1.00 41.72 131 LEU A CA 1
ATOM 1039 C C . LEU A 1 131 ? 12.483 -6.297 5.864 1.00 41.72 131 LEU A C 1
ATOM 1041 O O . LEU A 1 131 ? 12.432 -7.099 4.931 1.00 41.72 131 LEU A O 1
ATOM 1045 N N . SER A 1 132 ? 12.280 -6.716 7.119 1.00 40.94 132 SER A N 1
ATOM 1046 C CA . SER A 1 132 ? 12.055 -8.159 7.398 1.00 40.94 132 SER A CA 1
ATOM 1047 C C . SER A 1 132 ? 10.672 -8.655 6.913 1.00 40.94 132 SER A C 1
ATOM 1049 O O . SER A 1 132 ? 10.497 -9.825 6.558 1.00 40.94 132 SER A O 1
ATOM 1051 N N . SER A 1 133 ? 9.696 -7.746 6.793 1.00 46.19 133 SER A N 1
ATOM 1052 C CA . SER A 1 133 ? 8.303 -8.057 6.438 1.00 46.19 133 SER A CA 1
ATOM 1053 C C . SER A 1 133 ? 8.104 -8.588 5.019 1.00 46.19 133 SER A C 1
ATOM 1055 O O . SER A 1 133 ? 7.263 -9.460 4.841 1.00 46.19 133 SER A O 1
ATOM 1057 N N . ALA A 1 134 ? 8.883 -8.171 4.012 1.00 44.97 134 ALA A N 1
ATOM 1058 C CA . ALA A 1 134 ? 8.683 -8.635 2.629 1.00 44.97 134 ALA A CA 1
ATOM 1059 C C . ALA A 1 134 ? 8.945 -10.148 2.469 1.00 44.97 134 ALA A C 1
ATOM 1061 O O . ALA A 1 134 ? 8.199 -10.858 1.793 1.00 44.97 134 ALA A O 1
ATOM 1062 N N . LYS A 1 135 ? 9.966 -10.669 3.164 1.00 37.50 135 LYS A N 1
ATOM 1063 C CA . LYS A 1 135 ? 10.341 -12.093 3.133 1.00 37.50 135 LYS A CA 1
ATOM 1064 C C . LYS A 1 135 ? 9.314 -12.977 3.851 1.00 37.50 135 LYS A C 1
ATOM 1066 O O . LYS A 1 135 ? 9.026 -14.085 3.400 1.00 37.50 135 LYS A O 1
ATOM 1071 N N . HIS A 1 136 ? 8.727 -12.486 4.943 1.00 46.12 136 HIS A N 1
ATOM 1072 C CA . HIS A 1 136 ? 7.658 -13.182 5.668 1.00 46.12 136 HIS A CA 1
ATOM 1073 C C . HIS A 1 136 ? 6.277 -13.017 5.002 1.00 46.12 136 HIS A C 1
ATOM 1075 O O . HIS A 1 136 ? 5.477 -13.948 5.031 1.00 46.12 136 HIS A O 1
ATOM 1081 N N . PHE A 1 137 ? 6.025 -11.897 4.325 1.00 47.38 137 PHE A N 1
ATOM 1082 C CA . PHE A 1 137 ? 4.834 -11.636 3.511 1.00 47.38 137 PHE A CA 1
ATOM 1083 C C . PHE A 1 137 ? 4.751 -12.577 2.301 1.00 47.38 137 PHE A C 1
ATOM 1085 O O . PHE A 1 137 ? 3.740 -13.255 2.120 1.00 47.38 137 PHE A O 1
ATOM 1092 N N . LEU A 1 138 ? 5.855 -12.735 1.556 1.00 48.97 138 LEU A N 1
ATOM 1093 C CA . LEU A 1 138 ? 5.979 -13.762 0.513 1.00 48.97 138 LEU A CA 1
ATOM 1094 C C . LEU A 1 138 ? 5.736 -15.166 1.079 1.00 48.97 138 LEU A C 1
ATOM 1096 O O . LEU A 1 138 ? 5.064 -15.977 0.454 1.00 48.97 138 LEU A O 1
ATOM 1100 N N . LYS A 1 139 ? 6.206 -15.449 2.300 1.00 46.88 139 LYS A N 1
ATOM 1101 C CA . LYS A 1 139 ? 5.937 -16.724 2.980 1.00 46.88 139 LYS A CA 1
ATOM 1102 C C . LYS A 1 139 ? 4.452 -16.914 3.319 1.00 46.88 139 LYS A C 1
ATOM 1104 O O . LYS A 1 139 ? 3.989 -18.046 3.254 1.00 46.88 139 LYS A O 1
ATOM 1109 N N . HIS A 1 140 ? 3.705 -15.860 3.661 1.00 50.16 140 HIS A N 1
ATOM 1110 C CA . HIS A 1 140 ? 2.252 -15.930 3.882 1.00 50.16 140 HIS A CA 1
ATOM 1111 C C . HIS A 1 140 ? 1.467 -16.132 2.584 1.00 50.16 140 HIS A C 1
ATOM 1113 O O . HIS A 1 140 ? 0.534 -16.933 2.582 1.00 50.16 140 HIS A O 1
ATOM 1119 N N . LEU A 1 141 ? 1.884 -15.486 1.491 1.00 46.22 141 LEU A N 1
ATOM 1120 C CA . LEU A 1 141 ? 1.390 -15.772 0.139 1.00 46.22 141 LEU A CA 1
ATOM 1121 C C . LEU A 1 141 ? 1.679 -17.227 -0.271 1.00 46.22 141 LEU A C 1
ATOM 1123 O O . LEU A 1 141 ? 0.863 -17.877 -0.914 1.00 46.22 141 LEU A O 1
ATOM 1127 N N . TYR A 1 142 ? 2.819 -17.768 0.161 1.00 46.59 142 TYR A N 1
ATOM 1128 C CA . TYR A 1 142 ? 3.272 -19.119 -0.174 1.00 46.59 142 TYR A CA 1
ATOM 1129 C C . TYR A 1 142 ? 2.684 -20.227 0.722 1.00 46.59 142 TYR A C 1
ATOM 1131 O O . TYR A 1 142 ? 2.747 -21.409 0.376 1.00 46.59 142 TYR A O 1
ATOM 1139 N N . ARG A 1 143 ? 2.086 -19.893 1.879 1.00 44.03 143 ARG A N 1
ATOM 1140 C CA . ARG A 1 143 ? 1.617 -20.862 2.896 1.00 44.03 143 ARG A CA 1
ATOM 1141 C C . ARG A 1 143 ? 0.289 -21.553 2.539 1.00 44.03 143 ARG A C 1
ATOM 1143 O O . ARG A 1 143 ? -0.484 -21.894 3.429 1.00 44.03 143 ARG A O 1
ATOM 1150 N N . GLN A 1 144 ? 0.051 -21.778 1.250 1.00 49.16 144 GLN A N 1
ATOM 1151 C CA . GLN A 1 144 ? -1.026 -22.614 0.713 1.00 49.16 144 GLN A CA 1
ATOM 1152 C C . GLN A 1 144 ? -0.522 -23.770 -0.169 1.00 49.16 144 GLN A C 1
ATOM 1154 O O . GLN A 1 144 ? -1.325 -24.414 -0.830 1.00 49.16 144 GLN A O 1
ATOM 1159 N N . ASN A 1 145 ? 0.775 -24.105 -0.162 1.00 38.78 145 ASN A N 1
ATOM 1160 C CA . ASN A 1 145 ? 1.272 -25.230 -0.961 1.00 38.78 145 ASN A CA 1
ATOM 1161 C C . ASN A 1 145 ? 2.039 -26.269 -0.128 1.00 38.78 145 ASN A C 1
ATOM 1163 O O . ASN A 1 145 ? 3.168 -26.049 0.306 1.00 38.78 145 ASN A O 1
ATOM 1167 N N . ASN A 1 146 ? 1.429 -27.448 0.042 1.00 40.12 146 ASN A N 1
ATOM 1168 C CA . ASN A 1 146 ? 2.128 -28.673 0.433 1.00 40.12 146 ASN A CA 1
ATOM 1169 C C . ASN A 1 146 ? 3.156 -29.037 -0.660 1.00 40.12 146 ASN A C 1
ATOM 1171 O O . ASN A 1 146 ? 2.828 -29.042 -1.847 1.00 40.12 146 ASN A O 1
ATOM 1175 N N . LEU A 1 147 ? 4.391 -29.374 -0.269 1.00 41.12 147 LEU A N 1
ATOM 1176 C CA . LEU A 1 147 ? 5.541 -29.653 -1.157 1.00 41.12 147 LEU A CA 1
ATOM 1177 C C . LEU A 1 147 ? 5.259 -30.693 -2.263 1.00 41.12 147 LEU A C 1
ATOM 1179 O O . LEU A 1 147 ? 5.844 -30.630 -3.343 1.00 41.12 147 LEU A O 1
ATOM 1183 N N . THR A 1 148 ? 4.328 -31.617 -2.025 1.00 42.22 148 THR A N 1
ATOM 1184 C CA . THR A 1 148 ? 3.910 -32.651 -2.984 1.00 42.22 148 THR A CA 1
ATOM 1185 C C . THR A 1 148 ? 2.997 -32.104 -4.099 1.00 42.22 148 THR A C 1
ATOM 1187 O O . THR A 1 148 ? 3.026 -32.619 -5.215 1.00 42.22 148 THR A O 1
ATOM 1190 N N . GLN A 1 149 ? 2.245 -31.024 -3.841 1.00 42.44 149 GLN A N 1
ATOM 1191 C CA . GLN A 1 149 ? 1.394 -30.316 -4.816 1.00 42.44 149 GLN A CA 1
ATOM 1192 C C . GLN A 1 149 ? 2.220 -29.357 -5.697 1.00 42.44 149 GLN A C 1
ATOM 1194 O O . GLN A 1 149 ? 1.945 -29.199 -6.886 1.00 42.44 149 GLN A O 1
ATOM 1199 N N . ALA A 1 150 ? 3.288 -28.777 -5.135 1.00 37.00 150 ALA A N 1
ATOM 1200 C CA . ALA A 1 150 ? 4.142 -27.781 -5.789 1.00 37.00 150 ALA A CA 1
ATOM 1201 C C . ALA A 1 150 ? 4.854 -28.296 -7.058 1.00 37.00 150 ALA A C 1
ATOM 1203 O O . ALA A 1 150 ? 5.053 -27.527 -7.991 1.00 37.00 150 ALA A O 1
ATOM 1204 N N . ARG A 1 151 ? 5.194 -29.594 -7.138 1.00 40.62 151 ARG A N 1
ATOM 1205 C CA . ARG A 1 151 ? 5.871 -30.189 -8.312 1.00 40.62 151 ARG A CA 1
ATOM 1206 C C . ARG A 1 151 ? 4.951 -30.482 -9.504 1.00 40.62 151 ARG A C 1
ATOM 1208 O O . ARG A 1 151 ? 5.421 -30.451 -10.634 1.00 40.62 151 ARG A O 1
ATOM 1215 N N . ARG A 1 152 ? 3.660 -30.761 -9.280 1.00 40.16 152 ARG A N 1
ATOM 1216 C CA . ARG A 1 152 ? 2.676 -31.016 -10.359 1.00 40.16 152 ARG A CA 1
ATOM 1217 C C . ARG A 1 152 ? 1.997 -29.740 -10.875 1.00 40.16 152 ARG A C 1
ATOM 1219 O O . ARG A 1 152 ? 1.445 -29.759 -11.968 1.00 40.16 152 ARG A O 1
ATOM 1226 N N . ASN A 1 153 ? 2.073 -28.643 -10.122 1.00 44.09 153 ASN A N 1
ATOM 1227 C CA . ASN A 1 153 ? 1.442 -27.361 -10.446 1.00 44.09 153 ASN A CA 1
ATOM 1228 C C . ASN A 1 153 ? 2.298 -26.416 -11.299 1.00 44.09 153 ASN A C 1
ATOM 1230 O O . ASN A 1 153 ? 1.791 -25.383 -11.696 1.00 44.09 153 ASN A O 1
ATOM 1234 N N . ILE A 1 154 ? 3.563 -26.726 -11.588 1.00 45.94 154 ILE A N 1
ATOM 1235 C CA . ILE A 1 154 ? 4.537 -25.737 -12.083 1.00 45.94 154 ILE A CA 1
ATOM 1236 C C . ILE A 1 154 ? 4.057 -25.011 -13.359 1.00 45.94 154 ILE A C 1
ATOM 1238 O O . ILE A 1 154 ? 4.006 -23.792 -13.345 1.00 45.94 154 ILE A O 1
ATOM 1242 N N . SER A 1 155 ? 3.600 -25.706 -14.410 1.00 46.31 155 SER A N 1
ATOM 1243 C CA . SER A 1 155 ? 3.083 -25.031 -15.624 1.00 46.31 155 SER A CA 1
ATOM 1244 C C . SER A 1 155 ? 1.736 -24.327 -15.392 1.00 46.31 155 SER A C 1
ATOM 1246 O O . SER A 1 155 ? 1.652 -23.126 -15.605 1.00 46.31 155 SER A O 1
ATOM 1248 N N . ARG A 1 156 ? 0.719 -25.012 -14.843 1.00 40.38 156 ARG A N 1
ATOM 1249 C CA . ARG A 1 156 ? -0.612 -24.411 -14.595 1.00 40.38 156 ARG A CA 1
ATOM 1250 C C . ARG A 1 156 ? -0.587 -23.239 -13.606 1.00 40.38 156 ARG A C 1
ATOM 1252 O O . ARG A 1 156 ? -1.438 -22.362 -13.668 1.00 40.38 156 ARG A O 1
ATOM 1259 N N . HIS A 1 157 ? 0.362 -23.233 -12.672 1.00 52.44 157 HIS A N 1
ATOM 1260 C CA . HIS A 1 157 ? 0.536 -22.163 -11.695 1.00 52.44 157 HIS A CA 1
ATOM 1261 C C . HIS A 1 157 ? 1.293 -20.970 -12.282 1.00 52.44 157 HIS A C 1
ATOM 1263 O O . HIS A 1 157 ? 0.977 -19.847 -11.907 1.00 52.44 157 HIS A O 1
ATOM 1269 N N . TYR A 1 158 ? 2.230 -21.177 -13.219 1.00 50.28 158 TYR A N 1
ATOM 1270 C CA . TYR A 1 158 ? 2.791 -20.065 -13.995 1.00 50.28 158 TYR A CA 1
ATOM 1271 C C . TYR A 1 158 ? 1.755 -19.462 -14.942 1.00 50.28 158 TYR A C 1
ATOM 1273 O O . TYR A 1 158 ? 1.705 -18.243 -15.047 1.00 50.28 158 TYR A O 1
ATOM 1281 N N . ASP A 1 159 ? 0.889 -20.275 -15.551 1.00 54.69 159 ASP A N 1
ATOM 1282 C CA . ASP A 1 159 ? -0.188 -19.780 -16.416 1.00 54.69 159 ASP A CA 1
ATOM 1283 C C . ASP A 1 159 ? -1.191 -18.933 -15.616 1.00 54.69 159 ASP A C 1
ATOM 1285 O O . ASP A 1 159 ? -1.402 -17.768 -15.943 1.00 54.69 159 ASP A O 1
ATOM 1289 N N . LEU A 1 160 ? -1.686 -19.445 -14.479 1.00 57.50 160 LEU A N 1
ATOM 1290 C CA . LEU A 1 160 ? -2.556 -18.685 -13.568 1.00 57.50 160 LEU A CA 1
ATOM 1291 C C . LEU A 1 160 ? -1.864 -17.428 -13.005 1.00 57.50 160 LEU A C 1
ATOM 1293 O O . LEU A 1 160 ? -2.497 -16.397 -12.779 1.00 57.50 160 LEU A O 1
ATOM 1297 N N . SER A 1 161 ? -0.549 -17.496 -12.778 1.00 71.00 161 SER A N 1
ATOM 1298 C CA . SER A 1 161 ? 0.239 -16.348 -12.332 1.00 71.00 161 SER A CA 1
ATOM 1299 C C . SER A 1 161 ? 0.395 -15.298 -13.433 1.00 71.00 161 SER A C 1
ATOM 1301 O O . SER A 1 161 ? 0.322 -14.111 -13.134 1.00 71.00 161 SER A O 1
ATOM 1303 N N . ASN A 1 162 ? 0.614 -15.701 -14.684 1.00 81.81 162 ASN A N 1
ATOM 1304 C CA . ASN A 1 162 ? 0.739 -14.789 -15.818 1.00 81.81 162 ASN A CA 1
ATOM 1305 C C . ASN A 1 162 ? -0.597 -14.119 -16.124 1.00 81.81 162 ASN A C 1
ATO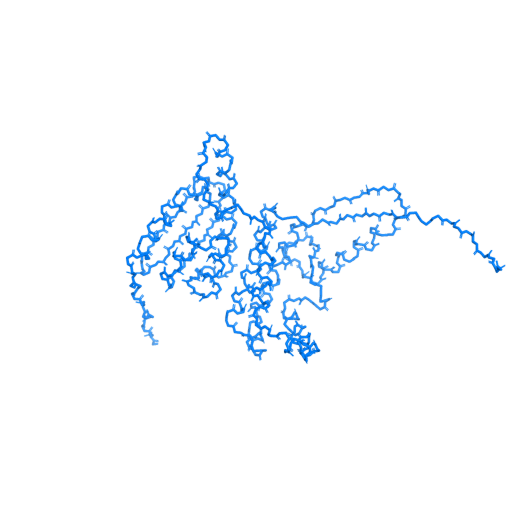M 1307 O O . ASN A 1 162 ? -0.624 -12.903 -16.287 1.00 81.81 162 ASN A O 1
ATOM 1311 N N . GLU A 1 163 ? -1.697 -14.875 -16.122 1.00 85.81 163 GLU A N 1
ATOM 1312 C CA . GLU A 1 163 ? -3.050 -14.328 -16.256 1.00 85.81 163 GLU A CA 1
ATOM 1313 C C . GLU A 1 163 ? -3.301 -13.254 -15.196 1.00 85.81 163 GLU A C 1
ATOM 1315 O O . GLU A 1 163 ? -3.678 -12.137 -15.535 1.00 85.81 163 GLU A O 1
ATOM 1320 N N . LEU A 1 164 ? -2.960 -13.522 -13.933 1.00 87.62 164 LEU A N 1
ATOM 1321 C CA . LEU A 1 164 ? -3.020 -12.516 -12.876 1.00 87.62 164 LEU A CA 1
ATOM 1322 C C . LEU A 1 164 ? -2.143 -11.284 -13.174 1.00 87.62 164 LEU A C 1
ATOM 1324 O O . LEU A 1 164 ? -2.600 -10.156 -13.001 1.00 87.62 164 LEU A O 1
ATOM 1328 N N . PHE A 1 165 ? -0.889 -11.465 -13.597 1.00 90.44 165 PHE A N 1
ATOM 1329 C CA . PHE A 1 165 ? 0.016 -10.345 -13.881 1.00 90.44 165 PHE A CA 1
ATOM 1330 C C . PHE A 1 165 ? -0.488 -9.467 -15.035 1.00 90.44 165 PHE A C 1
ATOM 1332 O O . PHE A 1 165 ? -0.423 -8.243 -14.934 1.00 90.44 165 PHE A O 1
ATOM 1339 N N . THR A 1 166 ? -1.066 -10.059 -16.085 1.00 92.62 166 THR A N 1
ATOM 1340 C CA . THR A 1 166 ? -1.633 -9.305 -17.222 1.00 92.62 166 THR A CA 1
ATOM 1341 C C . THR A 1 166 ? -2.781 -8.375 -16.827 1.00 92.62 166 THR A C 1
ATOM 1343 O O . THR A 1 166 ? -3.096 -7.438 -17.556 1.00 92.62 166 THR A O 1
ATOM 1346 N N . ILE A 1 167 ? -3.408 -8.598 -15.667 1.00 92.44 167 ILE A N 1
ATOM 1347 C CA . ILE A 1 167 ? -4.498 -7.751 -15.176 1.00 92.44 167 ILE A CA 1
ATOM 1348 C C . ILE A 1 167 ? -3.983 -6.366 -14.779 1.00 92.44 167 ILE A C 1
ATOM 1350 O O . ILE A 1 167 ? -4.700 -5.380 -14.945 1.00 92.44 167 ILE A O 1
ATOM 1354 N N . PHE A 1 168 ? -2.763 -6.270 -14.249 1.00 94.06 168 PHE A N 1
ATOM 1355 C CA . PHE A 1 168 ? -2.258 -5.013 -13.693 1.00 94.06 168 PHE A CA 1
ATOM 1356 C C . PHE A 1 168 ? -0.966 -4.489 -14.320 1.00 94.06 168 PHE A C 1
ATOM 1358 O O . PHE A 1 168 ? -0.692 -3.290 -14.203 1.00 94.06 168 PHE A O 1
ATOM 1365 N N . LEU A 1 169 ? -0.196 -5.344 -14.994 1.00 94.69 169 LEU A N 1
ATOM 1366 C CA . LEU A 1 169 ? 0.944 -4.930 -15.810 1.00 94.69 169 LEU A CA 1
ATOM 1367 C C . LEU A 1 169 ? 0.483 -4.403 -17.172 1.00 94.69 169 LEU A C 1
ATOM 1369 O O . LEU A 1 169 ? -0.640 -4.645 -17.607 1.00 94.69 169 LEU A O 1
ATOM 1373 N N . ASP A 1 170 ? 1.360 -3.663 -17.842 1.00 92.25 170 ASP A N 1
ATOM 1374 C CA . ASP A 1 170 ? 1.184 -3.313 -19.248 1.00 92.25 170 ASP A CA 1
ATOM 1375 C C . ASP A 1 170 ? 1.622 -4.470 -20.168 1.00 92.25 170 ASP A C 1
ATOM 1377 O O . ASP A 1 170 ? 2.212 -5.452 -19.715 1.00 92.25 170 ASP A O 1
ATOM 1381 N N . ASP A 1 171 ? 1.391 -4.335 -21.478 1.00 91.25 171 ASP A N 1
ATOM 1382 C CA . ASP A 1 171 ? 1.702 -5.377 -22.472 1.00 91.25 171 ASP A CA 1
ATOM 1383 C C . ASP A 1 171 ? 3.180 -5.810 -22.490 1.00 91.25 171 ASP A C 1
ATOM 1385 O O . ASP A 1 171 ? 3.500 -6.875 -23.015 1.00 91.25 171 ASP A O 1
ATOM 1389 N N . THR A 1 172 ? 4.102 -4.998 -21.952 1.00 90.19 172 THR A N 1
ATOM 1390 C CA . THR A 1 172 ? 5.518 -5.386 -21.839 1.00 90.19 172 THR A CA 1
ATOM 1391 C C . THR A 1 172 ? 5.761 -6.454 -20.772 1.00 90.19 172 THR A C 1
ATOM 1393 O O . THR A 1 172 ? 6.850 -7.025 -20.733 1.00 90.19 172 THR A O 1
ATOM 1396 N N . MET A 1 173 ? 4.779 -6.724 -19.900 1.00 92.44 173 MET A N 1
ATOM 1397 C CA . MET A 1 173 ? 4.885 -7.633 -18.753 1.00 92.44 173 MET A CA 1
ATOM 1398 C C . MET A 1 173 ? 6.056 -7.289 -17.816 1.00 92.44 173 MET A C 1
ATOM 1400 O O . MET A 1 173 ? 6.620 -8.151 -17.137 1.00 92.44 173 MET A O 1
ATOM 1404 N N . SER A 1 174 ? 6.432 -6.008 -17.755 1.00 91.12 174 SER A N 1
ATOM 1405 C CA . SER A 1 174 ? 7.529 -5.529 -16.918 1.00 91.12 174 SER A CA 1
ATOM 1406 C C . SER A 1 174 ? 7.097 -5.429 -15.454 1.00 91.12 174 SER A C 1
ATOM 1408 O O . SER A 1 174 ? 6.518 -4.432 -15.023 1.00 91.12 174 SER A O 1
ATOM 1410 N N . TYR A 1 175 ? 7.447 -6.435 -14.647 1.00 92.12 175 TYR A N 1
ATOM 1411 C CA . TYR A 1 175 ? 7.297 -6.387 -13.187 1.00 92.12 175 TYR A CA 1
ATOM 1412 C C . TYR A 1 175 ? 8.471 -5.654 -12.514 1.00 92.12 175 TYR A C 1
ATOM 1414 O O . TYR A 1 175 ? 9.214 -6.200 -11.700 1.00 92.12 175 TYR A O 1
ATOM 1422 N N . SER A 1 176 ? 8.690 -4.402 -12.917 1.00 92.56 176 SER A N 1
ATOM 1423 C CA . SER A 1 176 ? 9.709 -3.505 -12.356 1.00 92.56 176 SER A CA 1
ATOM 1424 C C . SER A 1 176 ? 9.305 -2.039 -12.549 1.00 92.56 176 SER A C 1
ATOM 1426 O O . SER A 1 176 ? 8.347 -1.764 -13.269 1.00 92.56 176 SER A O 1
ATOM 1428 N N . SER A 1 177 ? 10.017 -1.097 -11.919 1.00 93.38 177 SER A N 1
ATOM 1429 C CA . SER A 1 177 ? 9.740 0.346 -12.031 1.00 93.38 177 SER A CA 1
ATOM 1430 C C . SER A 1 177 ? 9.702 0.827 -13.487 1.00 93.38 177 SER A C 1
ATOM 1432 O O . SER A 1 177 ? 10.479 0.336 -14.303 1.00 93.38 177 SER A O 1
ATOM 1434 N N . GLY A 1 178 ? 8.849 1.796 -13.819 1.00 93.69 178 GLY A N 1
ATOM 1435 C CA . GLY A 1 178 ? 8.977 2.618 -15.030 1.00 93.69 178 GLY A CA 1
ATOM 1436 C C . GLY A 1 178 ? 9.869 3.848 -14.800 1.00 93.69 178 GLY A C 1
ATOM 1437 O O . GLY A 1 178 ? 10.306 4.104 -13.683 1.00 93.69 178 GLY A O 1
ATOM 1438 N N . VAL A 1 179 ? 10.127 4.640 -15.846 1.00 94.75 179 VAL A N 1
ATOM 1439 C CA . VAL A 1 179 ? 10.728 5.984 -15.720 1.00 94.75 179 VAL A CA 1
ATOM 1440 C C . VAL A 1 179 ? 9.788 7.004 -16.358 1.00 94.75 179 VAL A C 1
ATOM 1442 O O . VAL A 1 179 ? 9.625 7.027 -17.580 1.00 94.75 179 VAL A O 1
ATOM 1445 N N . PHE A 1 180 ? 9.167 7.839 -15.527 1.00 95.38 180 PHE A N 1
ATOM 1446 C CA . PHE A 1 180 ? 8.105 8.772 -15.921 1.00 95.38 180 PHE A CA 1
ATOM 1447 C C . PHE A 1 180 ? 8.644 10.185 -16.135 1.00 95.38 180 PHE A C 1
ATOM 1449 O O . PHE A 1 180 ? 9.492 10.649 -15.373 1.00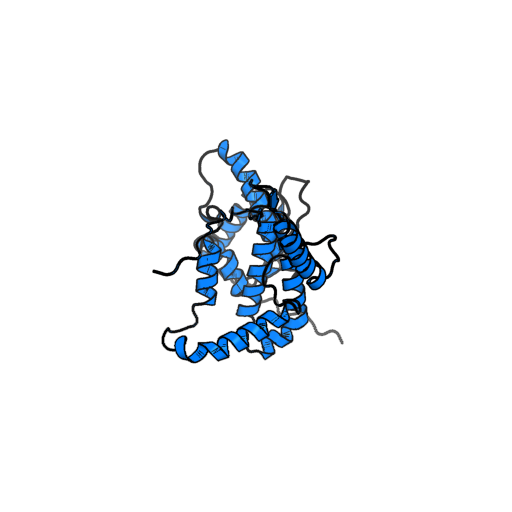 95.38 180 PHE A O 1
ATOM 1456 N N . LYS A 1 181 ? 8.122 10.888 -17.144 1.00 93.81 181 LYS A N 1
ATOM 1457 C CA . LYS A 1 181 ? 8.371 12.329 -17.341 1.00 93.81 181 LYS A CA 1
ATOM 1458 C C . LYS A 1 181 ? 7.336 13.212 -16.645 1.00 93.81 181 LYS A C 1
ATOM 1460 O O . LYS A 1 181 ? 7.638 14.358 -16.325 1.00 93.81 181 LYS A O 1
ATOM 1465 N N . SER A 1 182 ? 6.135 12.688 -16.430 1.00 92.94 182 SER A N 1
ATOM 1466 C CA . SER A 1 182 ? 5.016 13.381 -15.791 1.00 92.94 182 SER A CA 1
ATOM 1467 C C . SER A 1 182 ? 4.095 12.389 -15.082 1.00 92.94 182 SER A C 1
ATOM 1469 O O . SER A 1 182 ? 4.092 11.199 -15.404 1.00 92.94 182 SER A O 1
ATOM 1471 N N . ASP A 1 183 ? 3.283 12.886 -14.150 1.00 86.81 183 ASP A N 1
ATOM 1472 C CA . ASP A 1 183 ? 2.408 12.055 -13.313 1.00 86.81 183 ASP A CA 1
ATOM 1473 C C . ASP A 1 183 ? 1.287 11.349 -14.111 1.00 86.81 183 ASP A C 1
ATOM 1475 O O . ASP A 1 183 ? 0.882 10.239 -13.764 1.00 86.81 183 ASP A O 1
ATOM 1479 N N . ASP A 1 184 ? 0.847 11.940 -15.226 1.00 89.00 184 ASP A N 1
ATOM 1480 C CA . ASP A 1 184 ? -0.253 11.424 -16.062 1.00 89.00 184 ASP A CA 1
ATOM 1481 C C . ASP A 1 184 ? 0.205 10.515 -17.214 1.00 89.00 184 ASP A C 1
ATOM 1483 O O . ASP A 1 184 ? -0.565 10.187 -18.118 1.00 89.00 184 ASP A O 1
ATOM 1487 N N . GLU A 1 185 ? 1.482 10.147 -17.239 1.00 93.75 185 GLU A N 1
ATOM 1488 C CA . GLU A 1 185 ? 2.034 9.380 -18.347 1.00 93.75 185 GLU A CA 1
ATOM 1489 C C . GLU A 1 185 ? 1.652 7.894 -18.283 1.00 93.75 185 GLU A C 1
ATOM 1491 O O . GLU A 1 185 ? 1.612 7.276 -17.218 1.00 93.75 185 GLU A O 1
ATOM 1496 N N . ASP A 1 186 ? 1.398 7.313 -19.457 1.00 94.44 186 ASP A N 1
ATOM 1497 C CA . ASP A 1 186 ? 1.032 5.908 -19.600 1.00 94.44 186 ASP A CA 1
ATOM 1498 C C . ASP A 1 186 ? 2.147 4.954 -19.126 1.00 94.44 186 ASP A C 1
ATOM 1500 O O . ASP A 1 186 ? 3.340 5.163 -19.384 1.00 94.44 186 ASP A O 1
ATOM 1504 N N . LEU A 1 187 ? 1.741 3.864 -18.464 1.00 95.06 187 LEU A N 1
ATOM 1505 C CA . LEU A 1 187 ? 2.658 2.888 -17.873 1.00 95.06 187 LEU A CA 1
ATOM 1506 C C . LEU A 1 187 ? 3.590 2.272 -18.924 1.00 95.06 187 LEU A C 1
ATOM 1508 O O . LEU A 1 187 ? 4.795 2.180 -18.690 1.00 95.06 187 LEU A O 1
ATOM 1512 N N . LYS A 1 188 ? 3.065 1.898 -20.097 1.00 95.75 188 LYS A N 1
ATOM 1513 C CA . LYS A 1 188 ? 3.848 1.268 -21.170 1.00 95.75 188 LYS A CA 1
ATOM 1514 C C . LYS A 1 188 ? 4.916 2.219 -21.692 1.00 95.75 188 LYS A C 1
ATOM 1516 O O . LYS A 1 188 ? 6.060 1.815 -21.905 1.00 95.75 188 LYS A O 1
ATOM 1521 N N . ILE A 1 189 ? 4.571 3.497 -21.857 1.00 95.94 189 ILE A N 1
ATOM 1522 C CA . ILE A 1 189 ? 5.523 4.535 -22.277 1.00 95.94 189 ILE A CA 1
ATOM 1523 C C . ILE A 1 189 ? 6.661 4.658 -21.257 1.00 95.94 189 ILE A C 1
ATOM 1525 O O . ILE A 1 189 ? 7.834 4.659 -21.642 1.00 95.94 189 ILE A O 1
ATOM 1529 N N . ALA A 1 190 ? 6.340 4.709 -19.963 1.00 95.94 190 ALA A N 1
ATOM 1530 C CA . ALA A 1 190 ? 7.338 4.800 -18.900 1.00 95.94 190 ALA A CA 1
ATOM 1531 C C . ALA A 1 190 ? 8.235 3.550 -18.808 1.00 95.94 190 ALA A C 1
ATOM 1533 O O . ALA A 1 190 ? 9.443 3.669 -18.577 1.00 95.94 190 ALA A O 1
ATOM 1534 N N . GLN A 1 191 ? 7.678 2.354 -19.024 1.00 95.25 191 GLN A N 1
ATOM 1535 C CA . GLN A 1 191 ? 8.438 1.099 -19.057 1.00 95.25 191 GLN A CA 1
ATOM 1536 C C . GLN A 1 191 ? 9.392 1.042 -20.250 1.00 95.25 191 GLN A C 1
ATOM 1538 O O . GLN A 1 191 ? 10.583 0.769 -20.082 1.00 95.25 191 GLN A O 1
ATOM 1543 N N . MET A 1 192 ? 8.903 1.374 -21.446 1.00 94.81 192 MET A N 1
ATOM 1544 C CA . MET A 1 192 ? 9.734 1.429 -22.649 1.00 94.81 192 MET A CA 1
ATOM 1545 C C . MET A 1 192 ? 10.836 2.477 -22.521 1.00 94.81 192 MET A C 1
ATOM 1547 O O . MET A 1 192 ? 11.972 2.221 -22.913 1.00 94.81 192 MET A O 1
ATOM 1551 N N . ARG A 1 193 ? 10.549 3.631 -21.907 1.00 94.50 193 ARG A N 1
ATOM 1552 C CA . ARG A 1 193 ? 11.572 4.647 -21.639 1.00 94.50 193 ARG A CA 1
ATOM 1553 C C . ARG A 1 193 ? 12.697 4.119 -20.771 1.00 94.50 193 ARG A C 1
ATOM 1555 O O . ARG A 1 193 ? 13.852 4.352 -21.106 1.00 94.50 193 ARG A O 1
ATOM 1562 N N . LYS A 1 194 ? 12.382 3.412 -19.683 1.00 93.12 194 LYS A N 1
ATOM 1563 C CA . LYS A 1 194 ? 13.417 2.783 -18.858 1.00 93.12 194 LYS A CA 1
ATOM 1564 C C . LYS A 1 194 ? 14.316 1.892 -19.715 1.00 93.12 194 LYS A C 1
ATOM 1566 O O . LYS A 1 194 ? 15.530 1.984 -19.592 1.00 93.12 194 LYS A O 1
ATOM 1571 N N . ILE A 1 195 ? 13.733 1.059 -20.580 1.00 90.94 195 ILE A N 1
ATOM 1572 C CA . ILE A 1 195 ? 14.498 0.166 -21.462 1.00 90.94 195 ILE A CA 1
ATOM 1573 C C . ILE A 1 195 ? 15.417 0.975 -22.384 1.00 90.94 195 ILE A C 1
ATOM 1575 O O . ILE A 1 195 ? 16.609 0.690 -22.440 1.00 90.94 195 ILE A O 1
ATOM 1579 N N . TYR A 1 196 ? 14.903 2.013 -23.050 1.00 90.31 196 TYR A N 1
ATOM 1580 C CA . TYR A 1 196 ? 15.718 2.864 -23.924 1.00 90.31 196 TYR A CA 1
ATOM 1581 C C . TYR A 1 196 ? 16.857 3.565 -23.177 1.00 90.31 196 TYR A C 1
ATOM 1583 O O . TYR A 1 196 ? 17.983 3.554 -23.664 1.00 90.31 196 TYR A O 1
ATOM 1591 N N . LEU A 1 197 ? 16.596 4.099 -21.980 1.00 87.62 197 LEU A N 1
ATOM 1592 C CA . LEU A 1 197 ? 17.626 4.724 -21.144 1.00 87.62 197 LEU A CA 1
ATOM 1593 C C . LEU A 1 197 ? 18.706 3.724 -20.723 1.00 87.62 197 LEU A C 1
ATOM 1595 O O . LEU A 1 197 ? 19.883 4.068 -20.694 1.00 87.62 197 LEU A O 1
ATOM 1599 N N . LEU A 1 198 ? 18.330 2.482 -20.403 1.00 85.62 198 LEU A N 1
ATOM 1600 C CA . LEU A 1 198 ? 19.298 1.433 -20.082 1.00 85.62 198 LEU A CA 1
ATOM 1601 C C . LEU A 1 198 ? 20.155 1.072 -21.302 1.00 85.62 198 LEU A C 1
ATOM 1603 O O . LEU A 1 198 ? 21.370 0.972 -21.167 1.00 85.62 198 LEU A O 1
ATOM 1607 N N . ILE A 1 199 ? 19.551 0.933 -22.487 1.00 86.12 199 ILE A N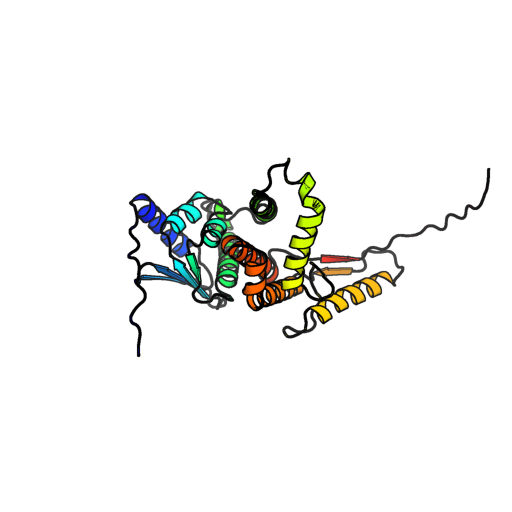 1
ATOM 1608 C CA . ILE A 1 199 ? 20.281 0.662 -23.736 1.00 86.12 199 ILE A CA 1
ATOM 1609 C C . ILE A 1 199 ? 21.264 1.800 -24.044 1.00 86.12 199 ILE A C 1
ATOM 1611 O O . ILE A 1 199 ? 22.434 1.540 -24.319 1.00 86.12 199 ILE A O 1
ATOM 1615 N N . GLU A 1 200 ? 20.818 3.053 -23.940 1.00 83.12 200 GLU A N 1
ATOM 1616 C CA . GLU A 1 200 ? 21.654 4.238 -24.151 1.00 83.12 200 GLU A CA 1
ATOM 1617 C C . GLU A 1 200 ? 22.837 4.273 -23.174 1.00 83.12 200 GLU A C 1
ATOM 1619 O O . GLU A 1 200 ? 23.980 4.422 -23.601 1.00 83.12 200 GLU A O 1
ATOM 1624 N N . LYS A 1 201 ? 22.595 4.025 -21.879 1.00 78.62 201 LYS A N 1
ATOM 1625 C CA . LYS A 1 201 ? 23.653 3.948 -20.856 1.00 78.62 201 LYS A CA 1
ATOM 1626 C C . LYS A 1 201 ? 24.676 2.843 -21.147 1.00 78.62 201 LYS A C 1
ATOM 1628 O O . LYS A 1 201 ? 25.845 3.006 -20.822 1.00 78.62 201 LYS A O 1
ATOM 1633 N N . THR A 1 202 ? 24.272 1.739 -21.782 1.00 74.56 202 THR A N 1
ATOM 1634 C CA . THR A 1 202 ? 25.200 0.655 -22.165 1.00 74.56 202 THR A CA 1
ATOM 1635 C C . THR A 1 202 ? 25.988 0.912 -23.452 1.00 74.56 202 THR A C 1
ATOM 1637 O O . THR A 1 202 ? 26.938 0.182 -23.727 1.00 74.56 202 THR A O 1
ATOM 1640 N N . ALA A 1 203 ? 25.631 1.930 -24.243 1.00 70.00 203 ALA A N 1
ATOM 1641 C CA . ALA A 1 203 ? 26.296 2.228 -25.514 1.00 70.00 203 ALA A CA 1
ATOM 1642 C C . ALA A 1 203 ? 27.656 2.938 -25.349 1.00 70.00 203 ALA A C 1
ATOM 1644 O O . ALA A 1 203 ? 28.428 3.017 -26.307 1.00 70.00 203 ALA A O 1
ATOM 1645 N N . TYR A 1 204 ? 27.973 3.432 -24.149 1.00 61.97 204 TYR A N 1
ATOM 1646 C CA . TYR A 1 204 ? 29.215 4.148 -23.861 1.00 61.97 204 TYR A CA 1
ATOM 1647 C C . TYR A 1 204 ? 30.255 3.214 -23.215 1.00 61.97 204 TYR A C 1
ATOM 1649 O O . TYR A 1 204 ? 30.047 2.637 -22.151 1.00 61.97 204 TYR A O 1
ATOM 1657 N N . LEU A 1 205 ? 31.396 3.045 -23.892 1.00 53.41 205 LEU A N 1
ATOM 1658 C CA . LEU A 1 205 ? 32.549 2.255 -23.445 1.00 53.41 205 LEU A CA 1
ATOM 1659 C C . LEU A 1 205 ? 33.569 3.177 -22.760 1.00 53.41 205 LEU A C 1
ATOM 1661 O O . LEU A 1 205 ? 34.502 3.660 -23.401 1.00 53.41 205 LEU A O 1
ATOM 1665 N N . SER A 1 206 ? 33.404 3.445 -21.466 1.00 53.94 206 SER A N 1
ATOM 1666 C CA . SER A 1 206 ? 34.372 4.229 -20.684 1.00 53.94 206 SER A CA 1
ATOM 1667 C C . SER A 1 206 ? 34.435 3.753 -19.224 1.00 53.94 206 SER A C 1
ATOM 1669 O O . SER A 1 206 ? 33.460 3.249 -18.685 1.00 53.94 206 SER A O 1
ATOM 1671 N N . CYS A 1 207 ? 35.619 3.797 -18.600 1.00 49.00 207 CYS A N 1
ATOM 1672 C CA . CYS A 1 207 ? 35.969 3.042 -17.388 1.00 49.00 207 CYS A CA 1
ATOM 1673 C C . CYS A 1 207 ? 35.852 3.886 -16.101 1.00 49.00 207 CYS A C 1
ATOM 1675 O O . CYS A 1 207 ? 36.846 4.450 -15.648 1.00 49.00 207 CYS A O 1
ATOM 1677 N N . SER A 1 208 ? 34.662 3.960 -15.492 1.00 60.97 208 SER A N 1
ATOM 1678 C CA . SER A 1 208 ? 34.434 4.414 -14.100 1.00 60.97 208 SER A CA 1
ATOM 1679 C C . SER A 1 208 ? 32.987 4.111 -13.651 1.00 60.97 208 SER A C 1
ATOM 1681 O O . SER A 1 208 ? 32.172 3.727 -14.487 1.00 60.97 208 SER A O 1
ATOM 1683 N N . ILE A 1 209 ? 32.633 4.245 -12.356 1.00 57.28 209 ILE A N 1
ATOM 1684 C CA . ILE A 1 209 ? 31.206 4.416 -11.998 1.00 57.28 209 ILE A CA 1
ATOM 1685 C C . ILE A 1 209 ? 30.804 5.750 -12.606 1.00 57.28 209 ILE A C 1
ATOM 1687 O O . ILE A 1 209 ? 31.141 6.802 -12.069 1.00 57.28 209 ILE A O 1
ATOM 1691 N N . GLU A 1 210 ? 30.130 5.697 -13.744 1.00 62.94 210 GLU A N 1
ATOM 1692 C CA . GLU A 1 210 ? 29.775 6.919 -14.455 1.00 62.94 210 GLU A CA 1
ATOM 1693 C C . GLU A 1 210 ? 28.555 7.581 -13.821 1.00 62.94 210 GLU A C 1
ATOM 1695 O O . GLU A 1 210 ? 28.473 8.806 -13.760 1.00 62.94 210 GLU A O 1
ATOM 1700 N N . ASN A 1 211 ? 27.603 6.779 -13.329 1.00 70.69 211 ASN A N 1
ATOM 1701 C CA . ASN A 1 211 ? 26.342 7.301 -12.822 1.00 70.69 211 ASN A CA 1
ATOM 1702 C C . ASN A 1 211 ? 25.651 6.352 -11.823 1.00 70.69 211 ASN A C 1
ATOM 1704 O O . ASN A 1 211 ? 25.568 5.138 -12.047 1.00 70.69 211 ASN A O 1
ATOM 1708 N N . VAL A 1 212 ? 25.113 6.936 -10.748 1.00 81.44 212 VAL A N 1
ATOM 1709 C CA . VAL A 1 212 ? 24.202 6.306 -9.783 1.00 81.44 212 VAL A CA 1
ATOM 1710 C C . VAL A 1 212 ? 22.950 7.170 -9.707 1.00 81.44 212 VAL A C 1
ATOM 1712 O O . VAL A 1 212 ? 22.988 8.289 -9.200 1.00 81.44 212 VAL A O 1
ATOM 1715 N N . GLU A 1 213 ? 21.830 6.639 -10.182 1.00 84.31 213 GLU A N 1
ATOM 1716 C CA . GLU A 1 213 ? 20.563 7.366 -10.247 1.00 84.31 213 GLU A CA 1
ATOM 1717 C C . GLU A 1 213 ? 19.507 6.672 -9.382 1.00 84.31 213 GLU A C 1
ATOM 1719 O O . GLU A 1 213 ? 19.267 5.474 -9.534 1.00 84.31 213 GLU A O 1
ATOM 1724 N N . ASN A 1 214 ? 18.871 7.417 -8.471 1.00 85.44 214 ASN A N 1
ATOM 1725 C CA . ASN A 1 214 ? 17.764 6.906 -7.659 1.00 85.44 214 ASN A CA 1
ATOM 1726 C C . ASN A 1 214 ? 16.429 7.142 -8.374 1.00 85.44 214 ASN A C 1
ATOM 1728 O O . ASN A 1 214 ? 15.911 8.259 -8.387 1.00 85.44 214 ASN A O 1
ATOM 1732 N N . ILE A 1 215 ? 15.850 6.070 -8.903 1.00 90.06 215 ILE A N 1
ATOM 1733 C CA . ILE A 1 215 ? 14.562 6.058 -9.598 1.00 90.06 215 ILE A CA 1
ATOM 1734 C C . ILE A 1 215 ? 13.390 5.677 -8.680 1.00 90.06 215 ILE A C 1
ATOM 1736 O O . ILE A 1 215 ? 12.270 5.491 -9.153 1.00 90.06 215 ILE A O 1
ATOM 1740 N N . GLY A 1 216 ? 13.602 5.583 -7.362 1.00 87.50 216 GLY A N 1
ATOM 1741 C CA . GLY A 1 216 ? 12.581 5.137 -6.404 1.00 87.50 216 GLY A CA 1
ATOM 1742 C C . GLY A 1 216 ? 11.278 5.943 -6.453 1.00 87.50 216 GLY A C 1
ATOM 1743 O O . GLY A 1 216 ? 10.197 5.384 -6.280 1.00 87.50 216 GLY A O 1
ATOM 1744 N N . ILE A 1 217 ? 11.342 7.240 -6.775 1.00 87.62 217 ILE A N 1
ATOM 1745 C CA . ILE A 1 217 ? 10.139 8.073 -6.932 1.00 87.62 217 ILE A CA 1
ATOM 1746 C C . ILE A 1 217 ? 9.245 7.612 -8.093 1.00 87.62 217 ILE A C 1
ATOM 1748 O O . ILE A 1 217 ? 8.023 7.709 -8.002 1.00 87.62 217 ILE A O 1
ATOM 1752 N N . HIS A 1 218 ? 9.828 7.047 -9.151 1.00 94.00 218 HIS A N 1
ATOM 1753 C CA . HIS A 1 218 ? 9.081 6.485 -10.275 1.00 94.00 218 HIS A CA 1
ATOM 1754 C C . HIS A 1 218 ? 8.434 5.142 -9.918 1.00 94.00 218 HIS A C 1
ATOM 1756 O O . HIS A 1 218 ? 7.380 4.786 -10.452 1.00 94.00 218 HIS A O 1
ATOM 1762 N N . TYR A 1 219 ? 9.005 4.419 -8.953 1.00 94.38 219 TYR A N 1
ATOM 1763 C CA . TYR A 1 219 ? 8.423 3.172 -8.466 1.00 94.38 219 TYR A CA 1
ATOM 1764 C C . TYR A 1 219 ? 7.107 3.433 -7.725 1.00 94.38 219 TYR A C 1
ATOM 1766 O O . TYR A 1 219 ? 6.142 2.691 -7.903 1.00 94.38 219 TYR A O 1
ATOM 1774 N N . TYR A 1 220 ? 7.016 4.536 -6.969 1.00 94.56 220 TYR A N 1
ATOM 1775 C CA . TYR A 1 220 ? 5.745 4.973 -6.385 1.00 94.56 220 TYR A CA 1
ATOM 1776 C C . TYR A 1 220 ? 4.647 5.070 -7.454 1.00 94.56 220 TYR A C 1
ATOM 1778 O O . TYR A 1 220 ? 3.595 4.452 -7.306 1.00 94.56 220 TYR A O 1
ATOM 1786 N N . GLN A 1 221 ? 4.906 5.788 -8.550 1.00 95.50 221 GLN A N 1
ATOM 1787 C CA . GLN A 1 221 ? 3.933 5.971 -9.630 1.00 95.50 221 GLN A CA 1
ATOM 1788 C C . GLN A 1 221 ? 3.591 4.647 -10.328 1.00 95.50 221 GLN A C 1
ATOM 1790 O O . GLN A 1 221 ? 2.418 4.361 -10.560 1.00 95.50 221 GLN A O 1
ATOM 1795 N N . THR A 1 222 ? 4.593 3.793 -10.556 1.00 96.56 222 THR A N 1
ATOM 1796 C CA . THR A 1 222 ? 4.404 2.430 -11.084 1.00 96.56 222 THR A CA 1
ATOM 1797 C C . THR A 1 222 ? 3.412 1.633 -10.230 1.00 96.56 222 THR A C 1
ATOM 1799 O O . THR A 1 222 ? 2.440 1.091 -10.750 1.00 96.56 222 THR A O 1
ATOM 1802 N N . LEU A 1 223 ? 3.599 1.616 -8.905 1.00 96.19 223 LEU A N 1
ATOM 1803 C CA . LEU A 1 223 ? 2.726 0.897 -7.970 1.00 96.19 223 LEU A CA 1
ATOM 1804 C C . LEU A 1 223 ? 1.313 1.489 -7.912 1.00 96.19 223 LEU A C 1
ATOM 1806 O O . LEU A 1 223 ? 0.347 0.738 -7.772 1.00 96.19 223 LEU A O 1
ATOM 1810 N N . ARG A 1 224 ? 1.167 2.815 -8.050 1.00 96.75 224 ARG A N 1
ATOM 1811 C CA . ARG A 1 224 ? -0.155 3.459 -8.146 1.00 96.75 224 ARG A CA 1
ATOM 1812 C C . ARG A 1 224 ? -0.905 3.027 -9.404 1.00 96.75 224 ARG A C 1
ATOM 1814 O O . A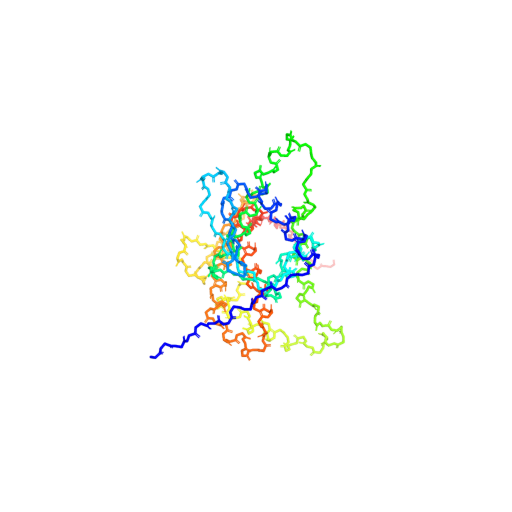RG A 1 224 ? -2.094 2.728 -9.308 1.00 96.75 224 ARG A O 1
ATOM 1821 N N . LEU A 1 225 ? -0.221 2.949 -10.545 1.00 96.94 225 LEU A N 1
ATOM 1822 C CA . LEU A 1 225 ? -0.813 2.490 -11.804 1.00 96.94 225 LEU A CA 1
ATOM 1823 C C . LEU A 1 225 ? -1.160 0.998 -11.758 1.00 96.94 225 LEU A C 1
ATOM 1825 O O . LEU A 1 225 ? -2.271 0.630 -12.127 1.00 96.94 225 LEU A O 1
ATOM 1829 N N . TRP A 1 226 ? -0.282 0.148 -11.215 1.00 97.31 226 TRP A N 1
ATOM 1830 C CA . TRP A 1 226 ? -0.590 -1.273 -11.006 1.00 97.31 226 TRP A CA 1
ATOM 1831 C C . TRP A 1 226 ? -1.811 -1.466 -10.113 1.00 97.31 226 TRP A C 1
ATOM 1833 O O . TRP A 1 226 ? -2.728 -2.199 -10.473 1.00 97.31 226 TRP A O 1
ATOM 1843 N N . ARG A 1 227 ? -1.876 -0.757 -8.982 1.00 97.12 227 ARG A N 1
ATOM 1844 C CA . ARG A 1 227 ? -3.041 -0.789 -8.094 1.00 97.12 227 ARG A CA 1
ATOM 1845 C C . ARG A 1 227 ? -4.314 -0.376 -8.829 1.00 97.12 227 ARG A C 1
ATOM 1847 O O . ARG A 1 227 ? -5.330 -1.053 -8.705 1.00 97.12 227 ARG A O 1
ATOM 1854 N N . LYS A 1 228 ? -4.268 0.728 -9.580 1.00 96.81 228 LYS A N 1
ATOM 1855 C CA . LYS A 1 228 ? -5.407 1.217 -10.364 1.00 96.81 228 LYS A CA 1
ATOM 1856 C C . LYS A 1 228 ? -5.895 0.143 -11.340 1.00 96.81 228 LYS A C 1
ATOM 1858 O O . LYS A 1 228 ? -7.055 -0.250 -11.259 1.00 96.81 228 LYS A O 1
ATOM 1863 N N . ASN A 1 229 ? -4.999 -0.394 -12.167 1.00 96.62 229 ASN A N 1
ATOM 1864 C CA . ASN A 1 229 ? -5.321 -1.434 -13.145 1.00 96.62 229 ASN A CA 1
ATOM 1865 C C . ASN A 1 229 ? -5.908 -2.691 -12.476 1.00 96.62 229 ASN A C 1
ATOM 1867 O O . ASN A 1 229 ? -6.918 -3.229 -12.931 1.00 96.62 229 ASN A O 1
ATOM 1871 N N . PHE A 1 230 ? -5.312 -3.121 -11.357 1.00 95.62 230 PHE A N 1
ATOM 1872 C CA . PHE A 1 230 ? -5.762 -4.270 -10.570 1.00 95.62 230 PHE A CA 1
ATOM 1873 C C . PHE A 1 230 ? -7.217 -4.111 -10.111 1.00 95.62 230 PHE A C 1
ATOM 1875 O O . PHE A 1 230 ? -8.027 -5.020 -10.284 1.00 95.62 230 PHE A O 1
ATOM 1882 N N . PHE A 1 231 ? -7.575 -2.946 -9.565 1.00 96.25 231 PHE A N 1
ATOM 1883 C CA . PHE A 1 231 ? -8.927 -2.694 -9.064 1.00 96.25 231 PHE A CA 1
ATOM 1884 C C . PHE A 1 231 ? -9.949 -2.400 -10.166 1.00 96.25 231 PHE A C 1
ATOM 1886 O O . PHE A 1 231 ? -11.095 -2.832 -10.052 1.00 96.25 231 PHE A O 1
ATOM 1893 N N . GLU A 1 232 ? -9.555 -1.745 -11.261 1.00 96.38 232 GLU A N 1
ATOM 1894 C CA . GLU A 1 232 ? -10.423 -1.559 -12.436 1.00 96.38 232 GLU A CA 1
ATOM 1895 C C . GLU A 1 232 ? -10.841 -2.897 -13.064 1.00 96.38 232 GLU A C 1
ATOM 1897 O O . GLU A 1 232 ? -11.918 -3.012 -13.651 1.00 96.38 232 GLU A O 1
ATOM 1902 N N . ARG A 1 233 ? -10.014 -3.935 -12.899 1.00 95.88 233 ARG A N 1
ATOM 1903 C CA . ARG A 1 233 ? -10.239 -5.284 -13.433 1.00 95.88 233 ARG A CA 1
ATOM 1904 C C . ARG A 1 233 ? -10.468 -6.334 -12.347 1.00 95.88 233 ARG A C 1
ATOM 1906 O O . ARG A 1 233 ? -10.357 -7.528 -12.619 1.00 95.88 233 ARG A O 1
ATOM 1913 N N . GLN A 1 234 ? -10.876 -5.917 -11.146 1.00 91.56 234 GLN A N 1
ATOM 1914 C CA . GLN A 1 234 ? -11.081 -6.810 -9.999 1.00 91.56 234 GLN A CA 1
ATOM 1915 C C . GLN A 1 234 ? -11.998 -8.001 -10.309 1.00 91.56 234 GLN A C 1
ATOM 1917 O O . GLN A 1 234 ? -11.757 -9.105 -9.829 1.00 91.56 234 GLN A O 1
ATOM 1922 N N . LYS A 1 235 ? -13.013 -7.814 -11.159 1.00 91.88 235 LYS A N 1
ATOM 1923 C CA . LYS A 1 235 ? -13.897 -8.909 -11.574 1.00 91.88 235 LYS A CA 1
ATOM 1924 C C . LYS A 1 235 ? -13.132 -10.064 -12.238 1.00 91.88 235 LYS A C 1
ATOM 1926 O O . LYS A 1 235 ? -13.399 -11.213 -11.916 1.00 91.88 235 LYS A O 1
ATOM 1931 N N . GLN A 1 236 ? -12.149 -9.766 -13.091 1.00 90.94 236 GLN A N 1
ATOM 1932 C CA . GLN A 1 236 ? -11.325 -10.790 -13.748 1.00 90.94 236 GLN A CA 1
ATOM 1933 C C . GLN A 1 236 ? -10.517 -11.589 -12.718 1.00 90.94 236 GLN A C 1
ATOM 1935 O O . GLN A 1 236 ? -10.377 -12.796 -12.848 1.00 90.94 236 GLN A O 1
ATOM 1940 N N . ILE A 1 237 ? -10.051 -10.935 -11.649 1.00 86.12 237 ILE A N 1
ATOM 1941 C CA . ILE A 1 237 ? -9.330 -11.587 -10.547 1.00 86.12 237 ILE A CA 1
ATOM 1942 C C . ILE A 1 237 ? -10.243 -12.587 -9.826 1.00 86.12 237 ILE A C 1
ATOM 1944 O O . ILE A 1 237 ? -9.834 -13.715 -9.555 1.00 86.12 237 ILE A O 1
ATOM 1948 N N . THR A 1 238 ? -11.493 -12.206 -9.558 1.00 83.94 238 THR A N 1
ATOM 1949 C CA . THR A 1 238 ? -12.483 -13.114 -8.964 1.00 83.94 238 THR A CA 1
ATOM 1950 C C . THR A 1 238 ? -12.845 -14.263 -9.909 1.00 83.94 238 THR A C 1
ATOM 1952 O O . THR A 1 238 ? -12.944 -15.403 -9.459 1.00 83.94 238 THR A O 1
ATOM 1955 N N . ASP A 1 239 ? -12.980 -13.997 -11.212 1.00 86.12 239 ASP A N 1
ATOM 1956 C CA . ASP A 1 239 ? -13.277 -15.017 -12.229 1.00 86.12 239 ASP A CA 1
ATOM 1957 C C . ASP A 1 239 ? -12.129 -16.044 -12.375 1.00 86.12 239 ASP A C 1
ATOM 1959 O O . ASP A 1 239 ? -12.383 -17.218 -12.641 1.00 86.12 239 ASP A O 1
ATOM 1963 N N . LEU A 1 240 ? -10.877 -15.638 -12.113 1.00 83.69 240 LEU A N 1
ATOM 1964 C CA . LEU A 1 240 ? -9.708 -16.529 -12.010 1.00 83.69 240 LEU A CA 1
ATOM 1965 C C . LEU A 1 240 ? -9.683 -17.379 -10.721 1.00 83.69 240 LEU A C 1
ATOM 1967 O O . LEU A 1 240 ? -8.811 -18.233 -10.557 1.00 83.69 240 LEU A O 1
ATOM 1971 N N . GLY A 1 241 ? -10.631 -17.171 -9.802 1.00 81.56 241 GLY A N 1
ATOM 1972 C CA . GLY A 1 241 ? -10.771 -17.944 -8.567 1.00 81.56 241 GLY A CA 1
ATOM 1973 C C . GLY A 1 241 ? -10.026 -17.376 -7.356 1.00 81.56 241 GLY A C 1
ATOM 1974 O O . GLY A 1 241 ? -9.909 -18.070 -6.344 1.00 81.56 241 GLY A O 1
ATOM 1975 N N . PHE A 1 242 ? -9.528 -16.137 -7.423 1.00 84.19 242 PHE A N 1
ATOM 1976 C CA . PHE A 1 242 ? -8.921 -15.471 -6.269 1.00 84.19 242 PHE A CA 1
ATOM 1977 C C . PHE A 1 242 ? -9.987 -14.855 -5.352 1.00 84.19 242 PHE A C 1
ATOM 1979 O O . PHE A 1 242 ? -10.926 -14.200 -5.807 1.00 84.19 242 PHE A O 1
ATOM 1986 N N . ASP A 1 243 ? -9.825 -15.048 -4.043 1.00 83.88 243 ASP A N 1
ATOM 1987 C CA . ASP A 1 243 ? -10.770 -14.583 -3.027 1.00 83.88 243 ASP A CA 1
ATOM 1988 C C . ASP A 1 243 ? -10.499 -13.138 -2.556 1.00 83.88 243 ASP A C 1
ATOM 1990 O O . ASP A 1 243 ? -9.468 -12.523 -2.845 1.00 83.88 243 ASP A O 1
ATOM 1994 N N . ASP A 1 244 ? -11.423 -12.576 -1.771 1.00 87.94 244 ASP A N 1
ATOM 1995 C CA . ASP A 1 244 ? -11.275 -11.214 -1.239 1.00 87.94 244 ASP A CA 1
ATOM 1996 C C . ASP A 1 244 ? -10.054 -11.062 -0.319 1.00 87.94 244 ASP A C 1
ATOM 1998 O O . ASP A 1 244 ? -9.516 -9.964 -0.153 1.00 87.94 244 ASP A O 1
ATOM 2002 N N . ARG A 1 245 ? -9.609 -12.155 0.313 1.00 85.75 245 ARG A N 1
ATOM 2003 C CA . ARG A 1 245 ? -8.417 -12.146 1.164 1.00 85.75 245 ARG A CA 1
ATOM 2004 C C . ARG A 1 245 ? -7.170 -11.922 0.313 1.00 85.75 245 ARG A C 1
ATOM 2006 O O . ARG A 1 245 ? -6.309 -11.127 0.699 1.00 85.75 245 ARG A O 1
ATOM 2013 N N . PHE A 1 246 ? -7.085 -12.576 -0.841 1.00 86.50 246 PHE A N 1
ATOM 2014 C CA . PHE A 1 246 ? -6.042 -12.350 -1.832 1.00 86.50 246 PHE A CA 1
ATOM 2015 C C . PHE A 1 246 ? -6.061 -10.904 -2.338 1.00 86.50 246 PHE A C 1
ATOM 2017 O O . PHE A 1 246 ? -5.031 -10.233 -2.283 1.00 86.50 246 PHE A O 1
ATOM 2024 N N . VAL A 1 247 ? -7.234 -10.382 -2.714 1.00 89.06 247 VAL A N 1
ATOM 2025 C CA . VAL A 1 247 ? -7.393 -8.984 -3.157 1.00 89.06 247 VAL A CA 1
ATOM 2026 C C . VAL A 1 247 ? -6.872 -7.996 -2.107 1.00 89.06 247 VAL A C 1
ATOM 2028 O O . VAL A 1 247 ? -6.041 -7.148 -2.432 1.00 89.06 247 VAL A O 1
ATOM 2031 N N . ARG A 1 248 ? -7.261 -8.145 -0.831 1.00 92.62 248 ARG A N 1
ATOM 2032 C CA . ARG A 1 248 ? -6.749 -7.292 0.262 1.00 92.62 248 ARG A CA 1
ATOM 2033 C C . ARG A 1 248 ? -5.249 -7.461 0.497 1.00 92.62 248 ARG A C 1
ATOM 2035 O O . ARG A 1 248 ? -4.580 -6.525 0.925 1.00 92.62 248 ARG A O 1
ATOM 2042 N N . THR A 1 249 ? -4.700 -8.638 0.211 1.00 87.44 249 THR A N 1
ATOM 2043 C CA . THR A 1 249 ? -3.253 -8.873 0.307 1.00 87.44 249 THR A CA 1
ATOM 2044 C C . THR A 1 249 ? -2.498 -8.090 -0.765 1.00 87.44 249 THR A C 1
ATOM 2046 O O . THR A 1 249 ? -1.512 -7.424 -0.449 1.00 87.44 249 THR A O 1
ATOM 2049 N N . CYS A 1 250 ? -2.979 -8.111 -2.009 1.00 91.62 250 CYS A N 1
ATOM 2050 C CA . CYS A 1 250 ? -2.419 -7.316 -3.101 1.00 91.62 250 CYS A CA 1
ATOM 2051 C C . CYS A 1 250 ? -2.575 -5.811 -2.853 1.00 91.62 250 CYS A C 1
ATOM 2053 O O . CYS A 1 250 ? -1.619 -5.063 -3.034 1.00 91.62 250 CYS A O 1
ATOM 2055 N N . GLU A 1 251 ? -3.739 -5.370 -2.371 1.00 94.31 251 GLU A N 1
ATOM 2056 C CA . GLU A 1 251 ? -3.971 -3.973 -1.991 1.00 94.31 251 GLU A CA 1
ATOM 2057 C C . GLU A 1 251 ? -2.958 -3.494 -0.953 1.00 94.31 251 GLU A C 1
ATOM 2059 O O . GLU A 1 251 ? -2.297 -2.472 -1.149 1.00 94.31 251 GLU A O 1
ATOM 2064 N N . TYR A 1 252 ? -2.784 -4.279 0.116 1.00 93.06 252 TYR A N 1
ATOM 2065 C CA . TYR A 1 252 ? -1.822 -3.964 1.159 1.00 93.06 252 TYR A CA 1
ATOM 2066 C C . TYR A 1 252 ? -0.404 -3.871 0.607 1.00 93.06 252 TYR A C 1
ATOM 2068 O O . TYR A 1 252 ? 0.323 -2.939 0.942 1.00 93.06 252 TYR A O 1
ATOM 2076 N N . TYR A 1 253 ? -0.017 -4.805 -0.265 1.00 91.38 253 TYR A N 1
ATOM 2077 C CA . TYR A 1 253 ? 1.284 -4.787 -0.924 1.00 91.38 253 TYR A CA 1
ATOM 2078 C C . TYR A 1 253 ? 1.506 -3.503 -1.731 1.00 91.38 253 TYR A C 1
ATOM 2080 O O . TYR A 1 253 ? 2.516 -2.826 -1.524 1.00 91.38 253 TYR A O 1
ATOM 2088 N N . PHE A 1 254 ? 0.566 -3.143 -2.611 1.00 95.31 254 PHE A N 1
ATOM 2089 C CA . PHE A 1 254 ? 0.709 -1.960 -3.455 1.00 95.31 254 PHE A CA 1
ATOM 2090 C C . PHE A 1 254 ? 0.835 -0.681 -2.625 1.00 95.31 254 PHE A C 1
ATOM 2092 O O . PHE A 1 254 ? 1.748 0.109 -2.863 1.00 95.31 254 PHE A O 1
ATOM 2099 N N . ASP A 1 255 ? -0.029 -0.494 -1.623 1.00 95.94 255 ASP A N 1
ATOM 2100 C CA . ASP A 1 255 ? -0.033 0.721 -0.804 1.00 95.94 255 ASP A CA 1
ATOM 2101 C C . ASP A 1 255 ? 1.159 0.784 0.161 1.00 95.94 255 ASP A C 1
ATOM 2103 O O . ASP A 1 255 ? 1.755 1.851 0.326 1.00 95.94 255 ASP A O 1
ATOM 2107 N N . TYR A 1 256 ? 1.574 -0.347 0.742 1.00 92.69 256 TYR A N 1
ATOM 2108 C CA . TYR A 1 256 ? 2.753 -0.419 1.609 1.00 92.69 256 TYR A CA 1
ATOM 2109 C C . TYR A 1 256 ? 4.044 -0.107 0.851 1.00 92.69 256 TYR A C 1
ATOM 2111 O O . TYR A 1 256 ? 4.844 0.722 1.296 1.00 92.69 256 TYR A O 1
ATOM 2119 N N . CYS A 1 257 ? 4.246 -0.730 -0.312 1.00 91.50 257 CYS A N 1
ATOM 2120 C CA . CYS A 1 257 ? 5.418 -0.462 -1.139 1.00 91.50 257 CYS A CA 1
ATOM 2121 C C . CYS A 1 257 ? 5.402 0.974 -1.678 1.00 91.50 257 CYS A C 1
ATOM 2123 O O . CYS A 1 257 ? 6.432 1.649 -1.633 1.00 91.50 257 CYS A O 1
ATOM 2125 N N . ALA A 1 258 ? 4.243 1.474 -2.121 1.00 94.88 258 ALA A N 1
ATOM 2126 C CA . ALA A 1 258 ? 4.112 2.845 -2.603 1.00 94.88 258 ALA A CA 1
ATOM 2127 C C . ALA A 1 258 ? 4.469 3.852 -1.501 1.00 94.88 258 ALA A C 1
ATOM 2129 O O . ALA A 1 258 ? 5.257 4.765 -1.749 1.00 94.88 258 ALA A O 1
ATOM 2130 N N . ALA A 1 259 ? 3.968 3.655 -0.276 1.00 93.44 259 ALA A N 1
ATOM 2131 C CA . ALA A 1 259 ? 4.327 4.489 0.866 1.00 93.44 259 ALA A CA 1
ATOM 2132 C C . ALA A 1 259 ? 5.846 4.508 1.083 1.00 93.44 259 ALA A C 1
ATOM 2134 O O . ALA A 1 259 ? 6.425 5.588 1.142 1.00 93.44 259 ALA A O 1
ATOM 2135 N N . GLY A 1 260 ? 6.495 3.337 1.116 1.00 89.38 260 GLY A N 1
ATOM 2136 C CA . GLY A 1 260 ? 7.940 3.222 1.345 1.00 89.38 260 GLY A CA 1
ATOM 2137 C C . GLY A 1 260 ? 8.800 3.955 0.310 1.00 89.38 260 GLY A C 1
ATOM 2138 O O . GLY A 1 260 ? 9.788 4.595 0.680 1.00 89.38 260 GLY A O 1
ATOM 2139 N N . PHE A 1 261 ? 8.415 3.916 -0.969 1.00 91.25 261 PHE A N 1
ATOM 2140 C CA . PHE A 1 261 ? 9.081 4.692 -2.020 1.00 91.25 261 PHE A CA 1
ATOM 2141 C C . PHE A 1 261 ? 8.774 6.190 -1.922 1.00 91.25 261 PHE A C 1
ATOM 2143 O O . PHE A 1 261 ? 9.678 7.018 -2.049 1.00 91.25 261 PHE A O 1
ATOM 2150 N N . LYS A 1 262 ? 7.518 6.566 -1.643 1.00 92.81 262 LYS A N 1
ATOM 2151 C CA . LYS A 1 262 ? 7.104 7.975 -1.536 1.00 92.81 262 LYS A CA 1
ATOM 2152 C C . LYS A 1 262 ? 7.775 8.688 -0.365 1.00 92.81 262 LYS A C 1
ATOM 2154 O O . LYS A 1 262 ? 8.155 9.849 -0.502 1.00 92.81 262 LYS A O 1
ATOM 2159 N N . THR A 1 263 ? 7.953 7.995 0.759 1.00 88.56 263 THR A N 1
ATOM 2160 C CA . THR A 1 263 ? 8.649 8.499 1.953 1.00 88.56 263 THR A CA 1
ATOM 2161 C C . THR A 1 263 ? 10.166 8.335 1.876 1.00 88.56 263 THR A C 1
ATOM 2163 O O . THR A 1 263 ? 10.852 8.686 2.830 1.00 88.56 263 THR A O 1
ATOM 2166 N N . ARG A 1 264 ? 10.709 7.800 0.769 1.00 87.56 264 ARG A N 1
ATOM 2167 C CA . ARG A 1 264 ? 12.146 7.517 0.583 1.00 87.56 264 ARG A CA 1
ATOM 2168 C C . ARG A 1 264 ? 12.742 6.596 1.657 1.00 87.56 264 ARG A C 1
ATOM 2170 O O . ARG A 1 264 ? 13.948 6.592 1.876 1.00 87.56 264 ARG A O 1
ATOM 2177 N N . THR A 1 265 ? 11.904 5.792 2.312 1.00 84.25 265 THR A N 1
ATOM 2178 C CA . THR A 1 265 ? 12.342 4.738 3.240 1.00 84.25 265 THR A CA 1
ATOM 2179 C C . THR A 1 265 ? 12.975 3.570 2.483 1.00 84.25 265 THR A C 1
ATOM 2181 O O . THR A 1 265 ? 13.814 2.855 3.026 1.00 84.25 265 THR A O 1
ATOM 2184 N N . VAL A 1 266 ? 12.584 3.393 1.219 1.00 82.19 266 VAL A N 1
ATOM 2185 C CA . VAL A 1 266 ? 13.187 2.467 0.258 1.00 82.19 266 VAL A CA 1
ATOM 2186 C C . VAL A 1 266 ? 13.620 3.266 -0.973 1.00 82.19 266 VAL A C 1
ATOM 2188 O O . VAL A 1 266 ? 12.940 4.212 -1.374 1.00 82.19 266 VAL A O 1
ATOM 2191 N N . GLY A 1 267 ? 14.757 2.896 -1.562 1.00 82.75 267 GLY A N 1
ATOM 2192 C CA . GLY A 1 267 ? 15.242 3.438 -2.831 1.00 82.75 267 GLY A CA 1
ATOM 2193 C C . GLY A 1 267 ? 15.302 2.357 -3.908 1.00 82.75 267 GLY A C 1
ATOM 2194 O O . GLY A 1 267 ? 15.354 1.169 -3.594 1.00 82.75 267 GLY A O 1
ATOM 2195 N N . ASP A 1 268 ? 15.303 2.781 -5.167 1.00 86.94 268 ASP A N 1
ATOM 2196 C CA . ASP A 1 268 ? 15.569 1.926 -6.326 1.00 86.94 268 ASP A CA 1
ATOM 2197 C C . ASP A 1 268 ? 16.650 2.611 -7.158 1.00 86.94 268 ASP A C 1
ATOM 2199 O O . ASP A 1 268 ? 16.496 3.779 -7.512 1.00 86.94 268 ASP A O 1
ATOM 2203 N N . TYR A 1 269 ? 17.768 1.931 -7.398 1.00 87.75 269 TYR A N 1
ATOM 2204 C CA . TYR A 1 269 ? 18.977 2.549 -7.934 1.00 87.75 269 TYR A CA 1
ATOM 2205 C C . TYR A 1 269 ? 19.389 1.887 -9.240 1.00 87.75 269 TYR A C 1
ATOM 2207 O O . TYR A 1 269 ? 19.611 0.679 -9.298 1.00 87.75 269 TYR A O 1
ATOM 2215 N N . GLN A 1 270 ? 19.573 2.704 -10.272 1.00 84.38 270 GLN A N 1
ATOM 2216 C CA . GLN A 1 270 ? 20.284 2.294 -11.473 1.00 84.38 270 GLN A CA 1
ATOM 2217 C C . GLN A 1 270 ? 21.763 2.615 -11.301 1.00 84.38 270 GLN A C 1
ATOM 2219 O O . GLN A 1 270 ? 22.142 3.780 -11.159 1.00 84.38 270 GLN A O 1
ATOM 2224 N N . VAL A 1 271 ? 22.590 1.573 -11.327 1.00 83.81 271 VAL A N 1
ATOM 2225 C CA . VAL A 1 271 ? 24.047 1.683 -11.242 1.00 83.81 271 VAL A CA 1
ATOM 2226 C C . VAL A 1 271 ? 24.634 1.190 -12.555 1.00 83.81 271 VAL A C 1
ATOM 2228 O O . VAL A 1 271 ? 24.416 0.043 -12.943 1.00 83.81 271 VAL A O 1
ATOM 2231 N N . THR A 1 272 ? 25.351 2.068 -13.253 1.00 74.75 272 THR A N 1
ATOM 2232 C CA . THR A 1 272 ? 25.996 1.720 -14.526 1.00 74.75 272 THR A CA 1
ATOM 2233 C C . THR A 1 272 ? 27.453 1.359 -14.269 1.00 74.75 272 THR A C 1
ATOM 2235 O O . THR A 1 272 ? 28.186 2.121 -13.639 1.00 74.75 272 THR A O 1
ATOM 2238 N N . HIS A 1 273 ? 27.857 0.186 -14.753 1.00 68.25 273 HIS A N 1
ATOM 2239 C CA . HIS A 1 273 ? 29.223 -0.320 -14.681 1.00 68.25 273 HIS A CA 1
ATOM 2240 C C . HIS A 1 273 ? 29.696 -0.710 -16.079 1.00 68.25 273 HIS A C 1
ATOM 2242 O O . HIS A 1 273 ? 28.934 -1.281 -16.858 1.00 68.25 273 HIS A O 1
ATOM 2248 N N . THR A 1 274 ? 30.969 -0.481 -16.365 1.00 68.44 274 THR A N 1
ATOM 2249 C CA . THR A 1 274 ? 31.628 -0.914 -17.599 1.00 68.44 274 THR A CA 1
ATOM 2250 C C . THR A 1 274 ? 32.725 -1.930 -17.277 1.00 68.44 274 THR A C 1
ATOM 2252 O O . THR A 1 274 ? 33.350 -1.877 -16.217 1.00 68.44 274 THR A O 1
ATOM 2255 N N . HIS A 1 275 ? 32.941 -2.898 -18.174 1.00 59.22 275 HIS A N 1
ATOM 2256 C CA . HIS A 1 275 ? 33.973 -3.930 -18.040 1.00 59.22 275 HIS A CA 1
ATOM 2257 C C . HIS A 1 275 ? 34.943 -3.848 -19.220 1.00 59.22 275 HIS A C 1
ATOM 2259 O O . HIS A 1 275 ? 34.523 -3.832 -20.377 1.00 59.22 275 HIS A O 1
ATOM 2265 N N . THR A 1 276 ? 36.247 -3.842 -18.951 1.00 55.66 276 THR A N 1
ATOM 2266 C CA . THR A 1 276 ? 37.273 -3.924 -19.993 1.00 55.66 276 THR A CA 1
ATOM 2267 C C . THR A 1 276 ? 37.270 -5.324 -20.600 1.00 55.66 276 THR A C 1
ATOM 2269 O O . THR A 1 276 ? 37.605 -6.300 -19.931 1.00 55.66 276 THR A O 1
ATOM 2272 N N . TYR A 1 277 ? 36.936 -5.451 -21.884 1.00 50.56 277 TYR A N 1
ATOM 2273 C CA . TYR A 1 277 ? 37.446 -6.582 -22.656 1.00 50.56 277 TYR A CA 1
ATOM 2274 C C . TYR A 1 277 ? 38.920 -6.293 -22.930 1.00 50.56 277 TYR A C 1
ATOM 2276 O O . TYR A 1 277 ? 39.253 -5.433 -23.743 1.00 50.56 277 TYR A O 1
ATOM 2284 N N . SER A 1 278 ? 39.818 -6.966 -22.208 1.00 45.56 278 SER A N 1
ATOM 2285 C CA . SER A 1 278 ? 41.210 -7.019 -22.637 1.00 45.56 278 SER A CA 1
ATOM 2286 C C . SER A 1 278 ? 41.244 -7.874 -23.905 1.00 45.56 278 SER A C 1
ATOM 2288 O O . SER A 1 278 ? 40.732 -8.995 -23.939 1.00 45.56 278 SER A O 1
ATOM 2290 N N . SER A 1 279 ? 41.773 -7.312 -24.985 1.00 43.69 279 SER A N 1
ATOM 2291 C CA . SER A 1 279 ? 42.001 -8.022 -26.236 1.00 43.69 279 SER A CA 1
ATOM 2292 C C . SER A 1 279 ? 43.048 -9.116 -26.015 1.00 43.69 279 SER A C 1
ATOM 2294 O O . SER A 1 279 ? 44.233 -8.907 -26.267 1.00 43.69 279 SER A O 1
ATOM 2296 N N . ILE A 1 280 ? 42.642 -10.302 -25.557 1.00 40.03 280 ILE A N 1
ATOM 2297 C CA . ILE A 1 280 ? 43.468 -11.499 -25.716 1.00 40.03 280 ILE A CA 1
ATOM 2298 C C . ILE A 1 280 ? 43.198 -12.034 -27.117 1.00 40.03 280 ILE A C 1
ATOM 2300 O O . ILE A 1 280 ? 42.321 -12.859 -27.356 1.00 40.03 280 ILE A O 1
ATOM 2304 N N . ASN A 1 281 ? 44.012 -11.549 -28.054 1.00 41.12 281 ASN A N 1
ATOM 2305 C CA . ASN A 1 281 ? 44.443 -12.363 -29.177 1.00 41.12 281 ASN A CA 1
ATOM 2306 C C . ASN A 1 281 ? 44.885 -13.729 -28.641 1.00 41.12 281 ASN A C 1
ATOM 2308 O O . ASN A 1 281 ? 45.872 -13.794 -27.910 1.00 41.12 281 ASN A O 1
ATOM 2312 N N . LYS A 1 282 ? 44.185 -14.798 -29.028 1.00 35.28 282 LYS A N 1
ATOM 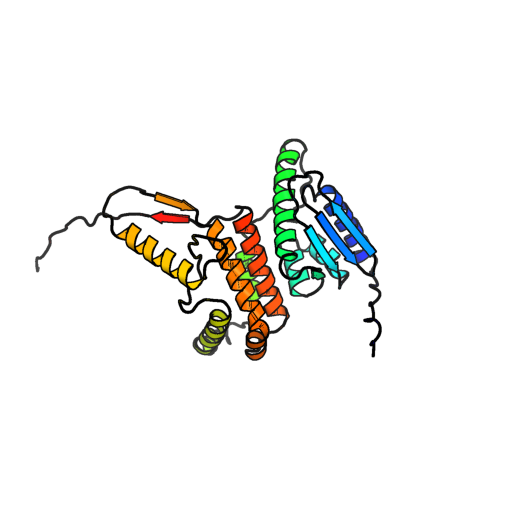2313 C CA . LYS A 1 282 ? 44.760 -16.135 -29.234 1.00 35.28 282 LYS A CA 1
ATOM 2314 C C . LYS A 1 282 ? 43.799 -16.985 -30.071 1.00 35.28 282 LYS A C 1
ATOM 2316 O O . LYS A 1 282 ? 43.048 -17.809 -29.568 1.00 35.28 282 LYS A O 1
ATOM 2321 N N . CYS A 1 283 ? 43.886 -16.812 -31.389 1.00 33.34 283 CYS A N 1
ATOM 2322 C CA . CYS A 1 283 ? 44.008 -17.994 -32.235 1.00 33.34 283 CYS A CA 1
ATOM 2323 C C . CYS A 1 283 ? 45.349 -18.644 -31.877 1.00 33.34 283 CYS A C 1
ATOM 2325 O O . CYS A 1 283 ? 46.370 -17.981 -32.016 1.00 33.34 283 CYS A O 1
ATOM 2327 N N . PHE A 1 284 ? 45.345 -19.884 -31.392 1.00 26.86 284 PHE A N 1
ATOM 2328 C CA . PHE A 1 284 ? 46.255 -20.935 -31.854 1.00 26.86 284 PHE A CA 1
ATOM 2329 C C . PHE A 1 284 ? 45.765 -22.289 -31.330 1.00 26.86 284 PHE A C 1
ATOM 2331 O O . PHE A 1 284 ? 45.572 -22.478 -30.131 1.00 26.86 284 PHE A O 1
ATOM 2338 N N . LEU A 1 285 ? 45.551 -23.200 -32.280 1.00 26.81 285 LEU A N 1
ATOM 2339 C CA . LEU A 1 285 ? 45.600 -24.644 -32.097 1.00 26.81 285 LEU A CA 1
ATOM 2340 C C . LEU A 1 285 ? 46.966 -25.049 -31.522 1.00 26.81 285 LEU A C 1
ATOM 2342 O O . LEU A 1 285 ? 47.985 -24.689 -32.111 1.00 26.81 285 LEU A O 1
ATOM 2346 N N . MET A 1 286 ? 46.940 -25.811 -30.427 1.00 30.44 286 MET A N 1
ATOM 2347 C CA . MET A 1 286 ? 47.665 -27.063 -30.124 1.00 30.44 286 MET A CA 1
ATOM 2348 C C . MET A 1 286 ? 47.865 -27.190 -28.613 1.00 30.44 286 MET A C 1
ATOM 2350 O O . MET A 1 286 ? 48.395 -26.237 -28.000 1.00 30.44 286 MET A O 1
#

InterPro domains:
  IPR026669 Arsenite methyltransferase-like [PTHR43675] (10-200)
  IPR029063 S-adenosyl-L-methionine-dependent methyltransferase superfamily [G3DSA:3.40.50.150] (138-204)
  IPR029063 S-adenosyl-L-methionine-dependent methyltransferase superfamily [G3DSA:3.40.50.150] (205-275)
  IPR029063 S-adenosyl-L-methionine-dependent methyltransferase superfamily [SSF53335] (32-201)
  IPR029063 S-adenosyl-L-methionine-dependent methyltransferase superfamily [SSF53335] (208-274)

pLDDT: mean 77.43, std 20.89, range [26.81, 97.69]

Organism: Arabidopsis thaliana (NCBI:txid3702)

Sequence (286 aa):
MVTPMSNRKHMVMSLIEKAARFFFTRFLTHFISTGCVTILEGGNMVTFEGKDSRCHLKSELEIHSPQFYWKVMTQVDLGLADAFINGDFSFVNKETGLLNLIMILIASKELNSNLAEKRGRWTPIFLTTGLSSAKHFLKHLYRQNNLTQARRNISRHYDLSNELFTIFLDDTMSYSSGVFKSDDEDLKIAQMRKIYLLIEKTAYLSCSIENVENIGIHYYQTLRLWRKNFFERQKQITDLGFDDRFVRTCEYYFDYCAAGFKTRTVGDYQVTHTHTYSSINKCFLM

Secondary structure (DSSP, 8-state):
--------------HHHHHHHHHHHHHHHHH--BSEEEEEETTEEEEEE-SBTT---EEEEEE--THHHHHHHHSGGGHHHHHHHTTSEEESSTTTHHHHHHHHHHHHHHHHHHHHTTS-S---GGGS-SSHHHHHHHHHHHTT--HHHHTTSHHHHHHHHHHHHHHHS-TT---S----SSTT--HHHHHHHHHHHHHHHHT---SS---EEE-HHHHHHHHHHHHHHHHHTHHHHHHTT--HHHHHHHHHHHHHHHHHHHTTSS--EEE---------------

Radius of gyration: 23.54 Å; chains: 1; bounding box: 86×54×61 Å